Protein AF-0000000087724751 (afdb_homodimer)

Sequence (196 aa):
MGPVQHVVILAFKPEAGPDAAAAFFADAEVMASKIEGLTSFVHGPNISAEALSGGFTHAFIMTFVDAAALAAYLPHPLHEAFKAKHVPNAAKVLVVDIMGPVQHVVILAFKPEAGPDAAAAFFADAEVMASKIEGLTSFVHGPNISAEALSGGFTHAFIMTFVDAAALAAYLPHPLHEAFKAKHVPNAAKVLVVDI

Structure (mmCIF, N/CA/C/O backbone):
data_AF-0000000087724751-model_v1
#
loop_
_entity.id
_entity.type
_entity.pdbx_description
1 polymer 'Stress-response A/B barrel domain-containing protein'
#
loop_
_atom_site.group_PDB
_atom_site.id
_atom_site.type_symbol
_atom_site.label_atom_id
_atom_site.label_alt_id
_atom_site.label_comp_id
_atom_site.label_asym_id
_atom_site.label_entity_id
_atom_site.label_seq_id
_atom_site.pdbx_PDB_ins_code
_atom_site.Cartn_x
_atom_site.Cartn_y
_atom_site.Cartn_z
_atom_site.occupancy
_atom_site.B_iso_or_equiv
_atom_site.auth_seq_id
_atom_site.auth_comp_id
_atom_site.auth_asym_id
_atom_site.auth_atom_id
_atom_site.pdbx_PDB_model_num
ATOM 1 N N . MET A 1 1 ? -18.141 4.605 -10.305 1 68.75 1 MET A N 1
ATOM 2 C CA . MET A 1 1 ? -17.188 4.07 -9.352 1 68.75 1 MET A CA 1
ATOM 3 C C . MET A 1 1 ? -15.766 4.105 -9.922 1 68.75 1 MET A C 1
ATOM 5 O O . MET A 1 1 ? -15.57 3.869 -11.117 1 68.75 1 MET A O 1
ATOM 9 N N . GLY A 1 2 ? -14.805 4.766 -9.289 1 92.5 2 GLY A N 1
ATOM 10 C CA . GLY A 1 2 ? -13.5 5.035 -9.867 1 92.5 2 GLY A CA 1
ATOM 11 C C . GLY A 1 2 ? -12.5 3.926 -9.617 1 92.5 2 GLY A C 1
ATOM 12 O O . GLY A 1 2 ? -12.867 2.842 -9.156 1 92.5 2 GLY A O 1
ATOM 13 N N . PRO A 1 3 ? -11.375 4.012 -10.055 1 98.5 3 PRO A N 1
ATOM 14 C CA . PRO A 1 3 ? -10.344 2.984 -9.914 1 98.5 3 PRO A CA 1
ATOM 15 C C . PRO A 1 3 ? -10.125 2.557 -8.469 1 98.5 3 PRO A C 1
ATOM 17 O O . PRO A 1 3 ? -10.352 3.346 -7.543 1 98.5 3 PRO A O 1
ATOM 20 N N . VAL A 1 4 ? -9.766 1.326 -8.266 1 98.62 4 VAL A N 1
ATOM 21 C CA . VAL A 1 4 ? -9.469 0.763 -6.949 1 98.62 4 VAL A CA 1
ATOM 22 C C . VAL A 1 4 ? -8.016 0.284 -6.91 1 98.62 4 VAL A C 1
ATOM 24 O O . VAL A 1 4 ? -7.551 -0.375 -7.844 1 98.62 4 VAL A O 1
ATOM 27 N N . GLN A 1 5 ? -7.328 0.72 -5.922 1 98.81 5 GLN A N 1
ATOM 28 C CA . GLN A 1 5 ? -5.984 0.209 -5.66 1 98.81 5 GLN A CA 1
ATOM 29 C C . GLN A 1 5 ? -6.031 -1.008 -4.742 1 98.81 5 GLN A C 1
ATOM 31 O O . GLN A 1 5 ? -6.484 -0.913 -3.6 1 98.81 5 GLN A O 1
ATOM 36 N N . HIS A 1 6 ? -5.652 -2.105 -5.207 1 98.88 6 HIS A N 1
ATOM 37 C CA . HIS A 1 6 ? -5.438 -3.32 -4.43 1 98.88 6 HIS A CA 1
ATOM 38 C C . HIS A 1 6 ? -3.988 -3.428 -3.965 1 98.88 6 HIS A C 1
ATOM 40 O O . HIS A 1 6 ? -3.098 -3.742 -4.758 1 98.88 6 HIS A O 1
ATOM 46 N N . VAL A 1 7 ? -3.791 -3.139 -2.703 1 98.88 7 VAL A N 1
ATOM 47 C CA . VAL A 1 7 ? -2.453 -3.039 -2.129 1 98.88 7 VAL A CA 1
ATOM 48 C C . VAL A 1 7 ? -2.145 -4.293 -1.317 1 98.88 7 VAL A C 1
ATOM 50 O O . VAL A 1 7 ? -2.873 -4.629 -0.38 1 98.88 7 VAL A O 1
ATOM 53 N N . VAL A 1 8 ? -1.09 -4.98 -1.677 1 98.88 8 VAL A N 1
ATOM 54 C CA . VAL A 1 8 ? -0.617 -6.152 -0.948 1 98.88 8 VAL A CA 1
ATOM 55 C C . VAL A 1 8 ? 0.817 -5.922 -0.476 1 98.88 8 VAL A C 1
ATOM 57 O O . VAL A 1 8 ? 1.691 -5.57 -1.272 1 98.88 8 VAL A O 1
ATOM 60 N N . ILE A 1 9 ? 1.025 -6.004 0.78 1 98.75 9 ILE A N 1
ATOM 61 C CA . ILE A 1 9 ? 2.326 -5.953 1.438 1 98.75 9 ILE A CA 1
ATOM 62 C C . ILE A 1 9 ? 2.654 -7.316 2.041 1 98.75 9 ILE A C 1
ATOM 64 O O . ILE A 1 9 ? 1.797 -7.953 2.656 1 98.75 9 ILE A O 1
ATOM 68 N N . LEU A 1 10 ? 3.922 -7.77 1.77 1 98.69 10 LEU A N 1
ATOM 69 C CA . LEU A 1 10 ? 4.184 -9.148 2.17 1 98.69 10 LEU A CA 1
ATOM 70 C C . LEU A 1 10 ? 5.652 -9.336 2.541 1 98.69 10 LEU A C 1
ATOM 72 O O . LEU A 1 10 ? 6.488 -8.484 2.23 1 98.69 10 LEU A O 1
ATOM 76 N N . ALA A 1 11 ? 5.875 -10.32 3.266 1 98.31 11 ALA A N 1
ATOM 77 C CA . ALA A 1 11 ? 7.199 -10.875 3.531 1 98.31 11 ALA A CA 1
ATOM 78 C C . ALA A 1 11 ? 7.23 -12.375 3.25 1 98.31 11 ALA A C 1
ATOM 80 O O . ALA A 1 11 ? 6.207 -13.055 3.355 1 98.31 11 ALA A O 1
ATOM 81 N N . PHE A 1 12 ? 8.383 -12.883 2.869 1 98.38 12 PHE A N 1
ATOM 82 C CA . PHE A 1 12 ? 8.539 -14.297 2.57 1 98.38 12 PHE A CA 1
ATOM 83 C C . PHE A 1 12 ? 9.141 -15.039 3.758 1 98.38 12 PHE A C 1
ATOM 85 O O . PHE A 1 12 ? 9.914 -14.469 4.527 1 98.38 12 PHE A O 1
ATOM 92 N N . LYS A 1 13 ? 8.781 -16.266 3.812 1 97.94 13 LYS A N 1
ATOM 93 C CA . LYS A 1 13 ? 9.414 -17.125 4.809 1 97.94 13 LYS A CA 1
ATOM 94 C C . LYS A 1 13 ? 10.906 -17.281 4.531 1 97.94 13 LYS A C 1
ATOM 96 O O . LYS A 1 13 ? 11.32 -17.359 3.373 1 97.94 13 LYS A O 1
ATOM 101 N N . PRO A 1 14 ? 11.617 -17.312 5.645 1 95.25 14 PRO A N 1
ATOM 102 C CA . PRO A 1 14 ? 13.047 -17.562 5.434 1 9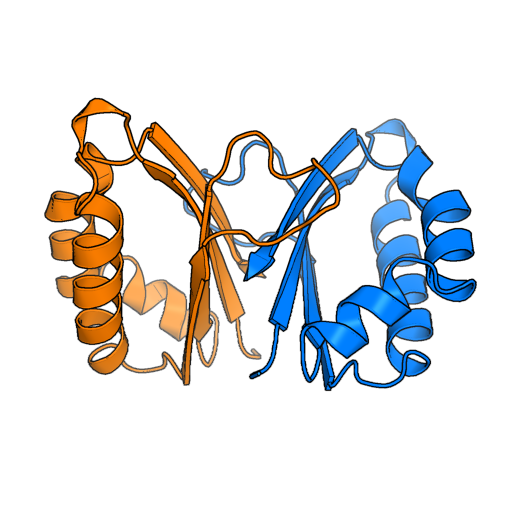5.25 14 PRO A CA 1
ATOM 103 C C . PRO A 1 14 ? 13.312 -18.828 4.629 1 95.25 14 PRO A C 1
ATOM 105 O O . PRO A 1 14 ? 14.234 -18.875 3.812 1 95.25 14 PRO A O 1
ATOM 108 N N . GLU A 1 15 ? 12.531 -19.844 4.707 1 96.75 15 GLU A N 1
ATOM 109 C CA . GLU A 1 15 ? 12.734 -21.156 4.098 1 96.75 15 GLU A CA 1
ATOM 110 C C . GLU A 1 15 ? 12.328 -21.156 2.625 1 96.75 15 GLU A C 1
ATOM 112 O O . GLU A 1 15 ? 12.633 -22.094 1.889 1 96.75 15 GLU A O 1
ATOM 117 N N . ALA A 1 16 ? 11.641 -20.125 2.199 1 95.81 16 ALA A N 1
ATOM 118 C CA . ALA A 1 16 ? 11.203 -20.047 0.809 1 95.81 16 ALA A CA 1
ATOM 119 C C . ALA A 1 16 ? 12.383 -19.891 -0.138 1 95.81 16 ALA A C 1
ATOM 121 O O . ALA A 1 16 ? 12.289 -20.219 -1.322 1 95.81 16 ALA A O 1
ATOM 122 N N . GLY A 1 17 ? 13.555 -19.328 0.389 1 92.06 17 GLY A N 1
ATOM 123 C CA . GLY A 1 17 ? 14.766 -19.203 -0.397 1 92.06 17 GLY A CA 1
ATOM 124 C C . GLY A 1 17 ? 14.859 -17.875 -1.142 1 92.06 17 GLY A C 1
ATOM 125 O O . GLY A 1 17 ? 13.883 -17.125 -1.188 1 92.06 17 GLY A O 1
ATOM 126 N N . PRO A 1 18 ? 15.992 -17.609 -1.739 1 88.12 18 PRO A N 1
ATOM 127 C CA . PRO A 1 18 ? 16.281 -16.297 -2.301 1 88.12 18 PRO A CA 1
ATOM 128 C C . PRO A 1 18 ? 15.539 -16.031 -3.609 1 88.12 18 PRO A C 1
ATOM 130 O O . PRO A 1 18 ? 15.422 -14.883 -4.039 1 88.12 18 PRO A O 1
ATOM 133 N N . ASP A 1 19 ? 14.969 -17.109 -4.164 1 95.38 19 ASP A N 1
ATOM 134 C CA . ASP A 1 19 ? 14.32 -16.953 -5.465 1 95.38 19 ASP A CA 1
ATOM 135 C C . ASP A 1 19 ? 12.812 -16.781 -5.312 1 95.38 19 ASP A C 1
ATOM 137 O O . ASP A 1 19 ? 12.109 -16.516 -6.293 1 95.38 19 ASP A O 1
ATOM 141 N N . ALA A 1 20 ? 12.328 -16.938 -4.164 1 97.19 20 ALA A N 1
ATOM 142 C CA . ALA A 1 20 ? 10.883 -16.938 -3.947 1 97.19 20 ALA A CA 1
ATOM 143 C C . ALA A 1 20 ? 10.25 -15.633 -4.406 1 97.19 20 ALA A C 1
ATOM 145 O O . ALA A 1 20 ? 9.227 -15.641 -5.098 1 97.19 20 ALA A O 1
ATOM 146 N N . ALA A 1 21 ? 10.859 -14.578 -4.062 1 97.62 21 ALA A N 1
ATOM 147 C CA . ALA A 1 21 ? 10.32 -13.273 -4.441 1 97.62 21 ALA A CA 1
ATOM 148 C C . ALA A 1 21 ? 10.336 -13.094 -5.957 1 97.62 21 ALA A C 1
ATOM 150 O O . ALA A 1 21 ? 9.359 -12.625 -6.543 1 97.62 21 ALA A O 1
ATOM 151 N N . ALA A 1 22 ? 11.438 -13.453 -6.535 1 97.69 22 ALA A N 1
ATOM 152 C CA . ALA A 1 22 ? 11.555 -13.32 -7.984 1 97.69 22 ALA A CA 1
ATOM 153 C C . ALA A 1 22 ? 10.5 -14.156 -8.703 1 97.69 22 ALA A C 1
ATOM 155 O O . ALA A 1 22 ? 9.852 -13.672 -9.633 1 97.69 22 ALA A O 1
ATOM 156 N N . ALA A 1 23 ? 10.328 -15.398 -8.273 1 98.25 23 ALA A N 1
ATOM 157 C CA . ALA A 1 23 ? 9.32 -16.266 -8.867 1 98.25 23 ALA A CA 1
ATOM 158 C C . ALA A 1 23 ? 7.914 -15.719 -8.648 1 98.25 23 ALA A C 1
ATOM 160 O O . ALA A 1 23 ? 7.078 -15.742 -9.555 1 98.25 23 ALA A O 1
ATOM 161 N N . PHE A 1 24 ? 7.668 -15.242 -7.492 1 98.69 24 PHE A N 1
ATOM 162 C CA . PHE A 1 24 ? 6.391 -14.641 -7.125 1 98.69 24 PHE A CA 1
ATOM 163 C C . PHE A 1 24 ? 6.031 -13.508 -8.078 1 98.69 24 PHE A C 1
ATOM 165 O O . PHE A 1 24 ? 4.965 -13.516 -8.688 1 98.69 24 PHE A O 1
ATOM 172 N N . PHE A 1 25 ? 6.926 -12.586 -8.273 1 98.5 25 PHE A N 1
ATOM 173 C CA . PHE A 1 25 ? 6.598 -11.375 -9.016 1 98.5 25 PHE A CA 1
ATOM 174 C C . PHE A 1 25 ? 6.602 -11.641 -10.516 1 98.5 25 PHE A C 1
ATOM 176 O O . PHE A 1 25 ? 5.824 -11.047 -11.266 1 98.5 25 PHE A O 1
ATOM 183 N N . ALA A 1 26 ? 7.469 -12.602 -10.977 1 98.5 26 ALA A N 1
ATOM 184 C CA . ALA A 1 26 ? 7.387 -13.016 -12.375 1 98.5 26 ALA A CA 1
ATOM 185 C C . ALA A 1 26 ? 6.012 -13.586 -12.695 1 98.5 26 ALA A C 1
ATOM 187 O O . ALA A 1 26 ? 5.395 -13.211 -13.695 1 98.5 26 ALA A O 1
ATOM 188 N N . ASP A 1 27 ? 5.52 -14.438 -11.82 1 98.75 27 ASP A N 1
ATOM 189 C CA . ASP A 1 27 ? 4.203 -15.039 -12.023 1 98.75 27 ASP A CA 1
ATOM 190 C C . ASP A 1 27 ? 3.096 -13.992 -11.875 1 98.75 27 ASP A C 1
ATOM 192 O O . ASP A 1 27 ? 2.094 -14.039 -12.594 1 98.75 27 ASP A O 1
ATOM 196 N N . ALA A 1 28 ? 3.275 -13.086 -10.938 1 98.81 28 ALA A N 1
ATOM 197 C CA . ALA A 1 28 ? 2.287 -12.023 -10.742 1 98.81 28 ALA A CA 1
ATOM 198 C C . ALA A 1 28 ? 2.172 -11.148 -11.992 1 98.81 28 ALA A C 1
ATOM 200 O O . ALA A 1 28 ? 1.072 -10.742 -12.367 1 98.81 28 ALA A O 1
ATOM 201 N N . GLU A 1 29 ? 3.326 -10.82 -12.594 1 98.62 29 GLU A N 1
ATOM 202 C CA . GLU A 1 29 ? 3.32 -10.023 -13.82 1 98.62 29 GLU A CA 1
ATOM 203 C C . GLU A 1 29 ? 2.562 -10.734 -14.938 1 98.62 29 GLU A C 1
ATOM 205 O O . GLU A 1 29 ? 1.767 -10.117 -15.641 1 98.62 29 GLU A O 1
ATOM 210 N N . VAL A 1 30 ? 2.809 -12.016 -15.055 1 98.69 30 VAL A N 1
ATOM 211 C CA . VAL A 1 30 ? 2.125 -12.812 -16.078 1 98.69 30 VAL A CA 1
ATOM 212 C C . VAL A 1 30 ? 0.625 -12.828 -15.797 1 98.69 30 VAL A C 1
ATOM 214 O O . VAL A 1 30 ? -0.182 -12.578 -16.688 1 98.69 30 VAL A O 1
ATOM 217 N N . MET A 1 31 ? 0.231 -13.062 -14.578 1 98.75 31 MET A N 1
ATOM 218 C CA . MET A 1 31 ? -1.179 -13.078 -14.195 1 98.75 31 MET A CA 1
ATOM 219 C C . MET A 1 31 ? -1.832 -11.727 -14.477 1 98.75 31 MET A C 1
ATOM 221 O O . MET A 1 31 ? -2.9 -11.664 -15.086 1 98.75 31 MET A O 1
ATOM 225 N N . ALA A 1 32 ? -1.149 -10.672 -13.992 1 98.69 32 ALA A N 1
ATOM 226 C CA . ALA A 1 32 ? -1.694 -9.32 -14.125 1 98.69 32 ALA A CA 1
ATOM 227 C C . ALA A 1 32 ? -1.987 -8.992 -15.586 1 98.69 32 ALA A C 1
ATOM 229 O O . ALA A 1 32 ? -2.963 -8.297 -15.891 1 98.69 32 ALA A O 1
ATOM 230 N N . SER A 1 33 ? -1.169 -9.492 -16.516 1 98.5 33 SER A N 1
ATOM 231 C CA . SER A 1 33 ? -1.31 -9.188 -17.938 1 98.5 33 SER A CA 1
ATOM 232 C C . SER A 1 33 ? -2.541 -9.867 -18.516 1 98.5 33 SER A C 1
ATOM 234 O O . SER A 1 33 ? -2.969 -9.539 -19.625 1 98.5 33 SER A O 1
ATOM 236 N N . LYS A 1 34 ? -3.201 -10.75 -17.75 1 98.69 34 LYS A N 1
ATOM 237 C CA . LYS A 1 34 ? -4.297 -11.555 -18.281 1 98.69 34 LYS A CA 1
ATOM 238 C C . LYS A 1 34 ? -5.617 -11.203 -17.594 1 98.69 34 LYS A C 1
ATOM 240 O O . LYS A 1 34 ? -6.652 -11.797 -17.891 1 98.69 34 LYS A O 1
ATOM 245 N N . ILE A 1 35 ? -5.617 -10.297 -16.656 1 98.75 35 ILE A N 1
ATOM 246 C CA . ILE A 1 35 ? -6.797 -9.961 -15.875 1 98.75 35 ILE A CA 1
ATOM 247 C C . ILE A 1 35 ? -7.512 -8.766 -16.5 1 98.75 35 ILE A C 1
ATOM 249 O O . ILE A 1 35 ? -6.938 -7.676 -16.609 1 98.75 35 ILE A O 1
ATOM 253 N N . GLU A 1 36 ? -8.68 -8.938 -16.938 1 98.25 36 GLU A N 1
ATOM 254 C CA . GLU A 1 36 ? -9.492 -7.844 -17.484 1 98.25 36 GLU A CA 1
ATOM 255 C C . GLU A 1 36 ? -9.773 -6.793 -16.406 1 98.25 36 GLU A C 1
ATOM 257 O O . GLU A 1 36 ? -10.094 -7.133 -15.273 1 98.25 36 GLU A O 1
ATOM 262 N N . GLY A 1 37 ? -9.633 -5.516 -16.797 1 98.44 37 GLY A N 1
ATOM 263 C CA . GLY A 1 37 ? -9.961 -4.43 -15.891 1 98.44 37 GLY A CA 1
ATOM 264 C C . GLY A 1 37 ? -8.805 -4.039 -14.992 1 98.44 37 GLY A C 1
ATOM 265 O O . GLY A 1 37 ? -8.906 -3.074 -14.234 1 98.44 37 GLY A O 1
ATOM 266 N N . LEU A 1 38 ? -7.734 -4.82 -14.953 1 98.75 38 LEU A N 1
ATOM 267 C CA . LEU A 1 38 ? -6.5 -4.43 -14.281 1 98.75 38 LEU A CA 1
ATOM 268 C C . LEU A 1 38 ? -5.68 -3.488 -15.156 1 98.75 38 LEU A C 1
ATOM 270 O O . LEU A 1 38 ? -5.27 -3.859 -16.25 1 98.75 38 LEU A O 1
ATOM 274 N N . THR A 1 39 ? -5.469 -2.279 -14.703 1 98.5 39 THR A N 1
ATOM 275 C CA . THR A 1 39 ? -4.926 -1.255 -15.586 1 98.5 39 THR A CA 1
ATOM 276 C C . THR A 1 39 ? -3.463 -0.971 -15.25 1 98.5 39 THR A C 1
ATOM 278 O O . THR A 1 39 ? -2.744 -0.362 -16.047 1 98.5 39 THR A O 1
ATOM 281 N N . SER A 1 40 ? -3.084 -1.381 -14.117 1 98.56 40 SER A N 1
ATOM 282 C CA . SER A 1 40 ? -1.702 -1.146 -13.711 1 98.56 40 SER A CA 1
ATOM 283 C C . SER A 1 40 ? -1.248 -2.166 -12.672 1 98.56 40 SER A C 1
ATOM 285 O O . SER A 1 40 ? -2.047 -2.615 -11.852 1 98.56 40 SER A O 1
ATOM 287 N N . PHE A 1 41 ? -0.02 -2.553 -12.758 1 98.75 41 PHE A N 1
ATOM 288 C CA . PHE A 1 41 ? 0.657 -3.414 -11.797 1 98.75 41 PHE A CA 1
ATOM 289 C C . PHE A 1 41 ? 2.053 -2.889 -11.492 1 98.75 41 PHE A C 1
ATOM 291 O O . PHE A 1 41 ? 2.91 -2.83 -12.375 1 98.75 41 PHE A O 1
ATOM 298 N N . VAL A 1 42 ? 2.268 -2.445 -10.25 1 98.56 42 VAL A N 1
ATOM 299 C CA . VAL A 1 42 ? 3.572 -1.975 -9.789 1 98.56 42 VAL A CA 1
ATOM 300 C C . VAL A 1 42 ? 4.008 -2.77 -8.562 1 98.56 42 VAL A C 1
ATOM 302 O O . VAL A 1 42 ? 3.184 -3.105 -7.707 1 98.56 42 VAL A O 1
ATOM 305 N N . HIS A 1 43 ? 5.277 -3.094 -8.508 1 98.62 43 HIS A N 1
ATOM 306 C CA . HIS A 1 43 ? 5.762 -3.922 -7.406 1 98.62 43 HIS A CA 1
ATOM 307 C C . HIS A 1 43 ? 7.25 -3.688 -7.156 1 98.62 43 HIS A C 1
ATOM 309 O O . HIS A 1 43 ? 7.926 -3.051 -7.969 1 98.62 43 HIS A O 1
ATOM 315 N N . GLY A 1 44 ? 7.742 -4.152 -6.031 1 97.75 44 GLY A N 1
ATOM 316 C CA . GLY A 1 44 ? 9.172 -4.176 -5.766 1 97.75 44 GLY A CA 1
ATOM 317 C C . GLY A 1 44 ? 9.5 -4.418 -4.305 1 97.75 44 GLY A C 1
ATOM 318 O O . GLY A 1 44 ? 8.602 -4.512 -3.467 1 97.75 44 GLY A O 1
ATOM 319 N N . PRO A 1 45 ? 10.797 -4.641 -4.062 1 97.75 45 PRO A N 1
ATOM 320 C CA . PRO A 1 45 ? 11.234 -4.633 -2.668 1 97.75 45 PRO A CA 1
ATOM 321 C C . PRO A 1 45 ? 11.031 -3.277 -1.991 1 97.75 45 PRO A C 1
ATOM 323 O O . PRO A 1 45 ? 11.055 -2.24 -2.658 1 97.75 45 PRO A O 1
ATOM 326 N N . ASN A 1 46 ? 10.711 -3.352 -0.682 1 98 46 ASN A N 1
ATOM 327 C CA . ASN A 1 46 ? 10.617 -2.121 0.099 1 98 46 ASN A CA 1
ATOM 328 C C . ASN A 1 46 ? 11.953 -1.381 0.136 1 98 46 ASN A C 1
ATOM 330 O O . ASN A 1 46 ? 12.969 -1.948 0.532 1 98 46 ASN A O 1
ATOM 334 N N . ILE A 1 47 ? 11.922 -0.081 -0.205 1 96.69 47 ILE A N 1
ATOM 335 C CA . ILE A 1 47 ? 13.148 0.717 -0.197 1 96.69 47 ILE A CA 1
ATOM 336 C C . ILE A 1 47 ? 13.023 1.839 0.832 1 96.69 47 ILE A C 1
ATOM 338 O O . ILE A 1 47 ? 13.844 2.76 0.855 1 96.69 47 ILE A O 1
ATOM 342 N N . SER A 1 48 ? 11.961 1.788 1.598 1 95.38 48 SER A N 1
ATOM 343 C CA . SER A 1 48 ? 11.711 2.867 2.547 1 95.38 48 SER A CA 1
ATOM 344 C C . SER A 1 48 ? 12.836 2.979 3.568 1 95.38 48 SER A C 1
ATOM 346 O O . SER A 1 48 ? 13.289 1.969 4.113 1 95.38 48 SER A O 1
ATOM 348 N N . ALA A 1 49 ? 13.211 4.215 3.902 1 87.88 49 ALA A N 1
ATOM 349 C CA . ALA A 1 49 ? 14.234 4.496 4.91 1 87.88 49 ALA A CA 1
ATOM 350 C C . ALA A 1 49 ? 13.602 4.75 6.273 1 87.88 49 ALA A C 1
ATOM 352 O O . ALA A 1 49 ? 14.305 4.941 7.266 1 87.88 49 ALA A O 1
ATOM 353 N N . GLU A 1 50 ? 12.273 4.738 6.492 1 87.62 50 GLU A N 1
ATOM 354 C CA . GLU A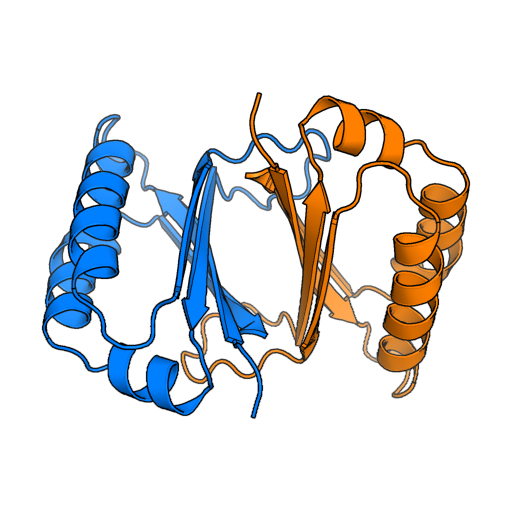 1 50 ? 11.555 5.223 7.672 1 87.62 50 GLU A CA 1
ATOM 355 C C . GLU A 1 50 ? 11.461 4.137 8.742 1 87.62 50 GLU A C 1
ATOM 357 O O . GLU A 1 50 ? 10.969 4.387 9.844 1 87.62 50 GLU A O 1
ATOM 362 N N . ALA A 1 51 ? 11.883 2.969 8.562 1 90.38 51 ALA A N 1
ATOM 363 C CA . ALA A 1 51 ? 11.852 1.863 9.516 1 90.38 51 ALA A CA 1
ATOM 364 C C . ALA A 1 51 ? 10.438 1.607 10.008 1 90.38 51 ALA A C 1
ATOM 366 O O . ALA A 1 51 ? 10.227 1.321 11.195 1 90.38 51 ALA A O 1
ATOM 367 N N . LEU A 1 52 ? 9.414 1.786 9.234 1 96.19 52 LEU A N 1
ATOM 368 C CA . LEU A 1 52 ? 8.016 1.602 9.602 1 96.19 52 LEU A CA 1
ATOM 369 C C . LEU A 1 52 ? 7.375 0.491 8.773 1 96.19 52 LEU A C 1
ATOM 371 O O . LEU A 1 52 ? 6.172 0.519 8.516 1 96.19 52 LEU A O 1
ATOM 375 N N . SER A 1 53 ? 8.125 -0.449 8.297 1 96.94 53 SER A N 1
ATOM 376 C CA . SER A 1 53 ? 7.605 -1.472 7.391 1 96.94 53 SER A CA 1
ATOM 377 C C . SER A 1 53 ? 6.969 -2.621 8.164 1 96.94 53 SER A C 1
ATOM 379 O O . SER A 1 53 ? 6.246 -3.438 7.59 1 96.94 53 SER A O 1
ATOM 381 N N . GLY A 1 54 ? 7.258 -2.797 9.453 1 96 54 GLY A N 1
ATOM 382 C CA . GLY A 1 54 ? 6.715 -3.877 10.258 1 96 54 GLY A CA 1
ATOM 383 C C . GLY A 1 54 ? 7.23 -5.242 9.859 1 96 54 GLY A C 1
ATOM 384 O O . GLY A 1 54 ? 6.523 -6.246 9.992 1 96 54 GLY A O 1
ATOM 385 N N . GLY A 1 55 ? 8.383 -5.273 9.297 1 96.25 55 GLY A N 1
ATOM 386 C CA . GLY A 1 55 ? 8.969 -6.543 8.906 1 96.25 55 GLY A CA 1
ATOM 387 C C . GLY A 1 55 ? 8.555 -6.988 7.512 1 96.25 5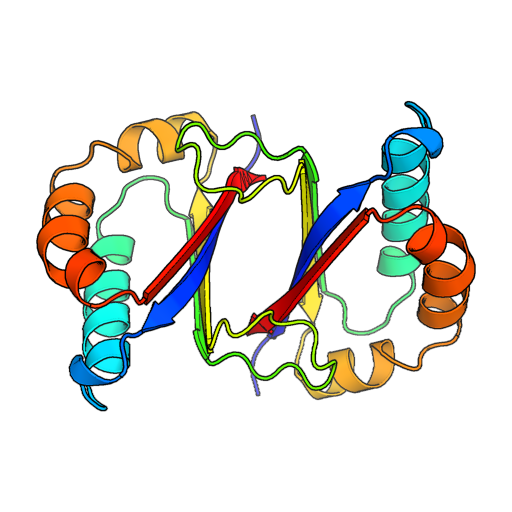5 GLY A C 1
ATOM 388 O O . GLY A 1 55 ? 9.023 -8.016 7.02 1 96.25 55 GLY A O 1
ATOM 389 N N . PHE A 1 56 ? 7.707 -6.23 6.883 1 98.19 56 PHE A N 1
ATOM 390 C CA . PHE A 1 56 ? 7.367 -6.527 5.496 1 98.19 56 PHE A CA 1
ATOM 391 C C . PHE A 1 56 ? 8.5 -6.137 4.562 1 98.19 56 PHE A C 1
ATOM 393 O O . PHE A 1 56 ? 9.195 -5.141 4.797 1 98.19 56 PHE A O 1
ATOM 400 N N . THR A 1 57 ? 8.641 -6.887 3.465 1 97.69 57 THR A N 1
ATOM 401 C CA . THR A 1 57 ? 9.844 -6.727 2.656 1 97.69 57 THR A CA 1
ATOM 402 C C . THR A 1 57 ? 9.484 -6.328 1.227 1 97.69 57 THR A C 1
ATOM 404 O O . THR A 1 57 ? 10.336 -5.848 0.48 1 97.69 57 THR A O 1
ATOM 407 N N . HIS A 1 58 ? 8.289 -6.648 0.793 1 98.56 58 HIS A N 1
ATOM 408 C CA . HIS A 1 58 ? 7.84 -6.391 -0.571 1 98.56 58 HIS A CA 1
ATOM 409 C C . HIS A 1 58 ? 6.402 -5.887 -0.594 1 98.56 58 HIS A C 1
ATOM 411 O O . HIS A 1 58 ? 5.668 -6.047 0.383 1 98.56 58 HIS A O 1
ATOM 417 N N . ALA A 1 59 ? 6.074 -5.332 -1.662 1 98.81 59 ALA A N 1
ATOM 418 C CA . ALA A 1 59 ? 4.68 -4.965 -1.896 1 98.81 59 ALA A CA 1
ATOM 419 C C . ALA A 1 59 ? 4.355 -4.965 -3.387 1 98.81 59 ALA A C 1
ATOM 421 O O . ALA A 1 59 ? 5.258 -4.996 -4.227 1 98.81 59 ALA A O 1
ATOM 422 N N . PHE A 1 60 ? 3.115 -4.953 -3.691 1 98.88 60 PHE A N 1
ATOM 423 C CA . PHE A 1 60 ? 2.637 -4.637 -5.031 1 98.88 60 PHE A CA 1
ATOM 424 C C . PHE A 1 60 ? 1.272 -3.961 -4.973 1 98.88 60 PHE A C 1
ATOM 426 O O . PHE A 1 60 ? 0.572 -4.051 -3.963 1 98.88 60 PHE A O 1
ATOM 433 N N . ILE A 1 61 ? 0.998 -3.252 -6.004 1 98.94 61 ILE A N 1
ATOM 434 C CA . ILE A 1 61 ? -0.27 -2.557 -6.195 1 98.94 61 ILE A CA 1
ATOM 435 C C . ILE A 1 61 ? -0.871 -2.945 -7.547 1 98.94 61 ILE A C 1
ATOM 437 O O . ILE A 1 61 ? -0.218 -2.814 -8.586 1 98.94 61 ILE A O 1
ATOM 441 N N . MET A 1 62 ? -2.078 -3.459 -7.508 1 98.88 62 MET A N 1
ATOM 442 C CA . MET A 1 62 ? -2.902 -3.623 -8.703 1 98.88 62 MET A CA 1
ATOM 443 C C . MET A 1 62 ? -3.988 -2.555 -8.766 1 98.88 62 MET A C 1
ATOM 445 O O . MET A 1 62 ? -4.723 -2.352 -7.801 1 98.88 62 MET A O 1
ATOM 449 N N . THR A 1 63 ? -4.027 -1.838 -9.844 1 98.81 63 THR A N 1
ATOM 450 C CA . THR A 1 63 ? -5.098 -0.87 -10.062 1 98.81 63 THR A CA 1
ATOM 451 C C . THR A 1 63 ? -6.18 -1.453 -10.961 1 98.81 63 THR A C 1
ATOM 453 O O . THR A 1 63 ? -5.898 -1.887 -12.078 1 98.81 63 THR A O 1
ATOM 456 N N . PHE A 1 64 ? -7.371 -1.48 -10.453 1 98.81 64 PHE A N 1
ATOM 457 C CA . PHE A 1 64 ? -8.531 -1.927 -11.211 1 98.81 64 PHE A CA 1
ATOM 458 C C . PHE A 1 64 ? -9.383 -0.739 -11.648 1 98.81 64 PHE A C 1
ATOM 460 O O . PHE A 1 64 ? -9.469 0.263 -10.938 1 98.81 64 PHE A O 1
ATOM 467 N N . VAL A 1 65 ? -10.039 -0.86 -12.727 1 98.69 65 VAL A N 1
ATOM 468 C CA . VAL A 1 65 ? -10.836 0.23 -13.281 1 98.69 65 VAL A CA 1
ATOM 469 C C . VAL A 1 65 ? -11.977 0.577 -12.328 1 98.69 65 VAL A C 1
ATOM 471 O O . VAL A 1 65 ? -12.461 1.709 -12.32 1 98.69 65 VAL A O 1
ATOM 474 N N . ASP A 1 66 ? -12.414 -0.409 -11.594 1 98.06 66 ASP A N 1
ATOM 475 C CA . ASP A 1 66 ? -13.461 -0.191 -10.609 1 98.06 66 ASP A CA 1
ATOM 476 C C . ASP A 1 66 ? -13.57 -1.375 -9.648 1 98.06 66 ASP A C 1
ATOM 478 O O . ASP A 1 66 ? -12.82 -2.346 -9.766 1 98.06 66 ASP A O 1
ATOM 482 N N . ALA A 1 67 ? -14.453 -1.244 -8.688 1 97.31 67 ALA A N 1
ATOM 483 C CA . ALA A 1 67 ? -14.625 -2.264 -7.656 1 97.31 67 ALA A CA 1
ATOM 484 C C . ALA A 1 67 ? -15.125 -3.574 -8.258 1 97.31 67 ALA A C 1
ATOM 486 O O . ALA A 1 67 ? -14.812 -4.656 -7.754 1 97.31 67 ALA A O 1
ATOM 487 N N . ALA A 1 68 ? -15.938 -3.496 -9.328 1 97.81 68 ALA A N 1
ATOM 488 C CA . ALA A 1 68 ? -16.469 -4.699 -9.977 1 97.81 68 ALA A CA 1
ATOM 489 C C . ALA A 1 68 ? -15.336 -5.535 -10.578 1 97.81 68 ALA A C 1
ATOM 491 O O . ALA A 1 68 ? -15.367 -6.766 -10.508 1 97.81 68 ALA A O 1
ATOM 492 N N . ALA A 1 69 ? -14.398 -4.855 -11.18 1 98.38 69 ALA A N 1
ATOM 493 C CA . ALA A 1 69 ? -13.25 -5.559 -11.758 1 98.38 69 ALA A CA 1
ATOM 494 C C . ALA A 1 69 ? -12.461 -6.285 -10.68 1 98.38 69 ALA A C 1
ATOM 496 O O . ALA A 1 69 ? -12.031 -7.426 -10.875 1 98.38 69 ALA A O 1
ATOM 497 N N . LEU A 1 70 ? -12.219 -5.672 -9.5 1 98.38 70 LEU A N 1
ATOM 498 C CA . LEU A 1 70 ? -11.547 -6.324 -8.383 1 98.38 70 LEU A CA 1
ATOM 499 C C . LEU A 1 70 ? -12.344 -7.523 -7.887 1 98.38 70 LEU A C 1
ATOM 501 O O . LEU A 1 70 ? -11.781 -8.594 -7.645 1 98.38 70 LEU A O 1
ATOM 505 N N . ALA A 1 71 ? -13.609 -7.309 -7.797 1 97.62 71 ALA A N 1
ATOM 506 C CA . ALA A 1 71 ? -14.477 -8.383 -7.316 1 97.62 71 ALA A CA 1
ATOM 507 C C . ALA A 1 71 ? -14.414 -9.594 -8.242 1 97.62 71 ALA A C 1
ATOM 509 O O . ALA A 1 71 ? -14.508 -10.734 -7.793 1 97.62 71 ALA A O 1
ATOM 510 N N . ALA A 1 72 ? -14.281 -9.359 -9.539 1 98.19 72 ALA A N 1
ATOM 511 C CA . ALA A 1 72 ? -14.156 -10.438 -10.523 1 98.19 72 ALA A CA 1
ATOM 512 C C . ALA A 1 72 ? -12.797 -11.109 -10.43 1 98.19 72 ALA A C 1
ATOM 514 O O . ALA A 1 72 ? -12.672 -12.312 -10.68 1 98.19 72 ALA A O 1
ATOM 515 N N . TYR A 1 73 ? -11.812 -10.352 -10.109 1 98.56 73 TYR A N 1
ATOM 516 C CA . TYR A 1 73 ? -10.438 -10.828 -10.031 1 98.56 73 TYR A CA 1
ATOM 517 C C . TYR A 1 73 ? -10.266 -11.789 -8.852 1 98.56 73 TYR A C 1
ATOM 519 O O . TYR A 1 73 ? -9.57 -12.805 -8.969 1 98.56 73 TYR A O 1
ATOM 527 N N . LEU A 1 74 ? -10.883 -11.523 -7.738 1 97.88 74 LEU A N 1
ATOM 528 C CA . LEU A 1 74 ? -10.617 -12.234 -6.488 1 97.88 74 LEU A CA 1
ATOM 529 C C . LEU A 1 74 ? -10.914 -13.719 -6.633 1 97.88 74 LEU A C 1
ATOM 531 O O . LEU A 1 74 ? -10.102 -14.562 -6.234 1 97.88 74 LEU A O 1
ATOM 535 N N . PRO A 1 75 ? -12.016 -14.094 -7.27 1 98 75 PRO A N 1
ATOM 536 C CA . PRO A 1 75 ? -12.273 -15.523 -7.449 1 98 75 PRO A CA 1
ATOM 537 C C . PRO A 1 75 ? -11.773 -16.047 -8.789 1 98 75 PRO A C 1
ATOM 539 O O . PRO A 1 75 ? -12.078 -17.188 -9.164 1 98 75 PRO A O 1
ATOM 542 N N . HIS A 1 76 ? -11.109 -15.25 -9.562 1 98.44 76 HIS A N 1
ATOM 543 C CA . HIS A 1 76 ? -10.633 -15.641 -10.883 1 98.44 76 HIS A CA 1
ATOM 544 C C . HIS A 1 76 ? -9.719 -16.859 -10.797 1 98.44 76 HIS A C 1
ATOM 546 O O . HIS A 1 76 ? -8.875 -16.953 -9.898 1 98.44 76 HIS A O 1
ATOM 552 N N . PRO A 1 77 ? -9.766 -17.812 -11.695 1 98.56 77 PRO A N 1
ATOM 553 C CA . PRO A 1 77 ? -8.961 -19.031 -11.641 1 98.56 77 PRO A CA 1
ATOM 554 C C . PRO A 1 77 ? -7.461 -18.75 -11.633 1 98.56 77 PRO A C 1
ATOM 556 O O . PRO A 1 77 ? -6.699 -19.438 -10.938 1 98.56 77 PRO A O 1
ATOM 559 N N . LEU A 1 78 ? -7.039 -17.781 -12.367 1 98.69 78 LEU A N 1
ATOM 560 C CA . LEU A 1 78 ? -5.625 -17.422 -12.398 1 98.69 78 LEU A CA 1
ATOM 561 C C . LEU A 1 78 ? -5.152 -16.953 -11.031 1 98.69 78 LEU A C 1
ATOM 563 O O . LEU A 1 78 ? -4.031 -17.25 -10.617 1 98.69 78 LEU A O 1
ATOM 567 N N . HIS A 1 79 ? -5.953 -16.125 -10.367 1 98.62 79 HIS A N 1
ATOM 568 C CA . HIS A 1 79 ? -5.609 -15.672 -9.023 1 98.62 79 HIS A CA 1
ATOM 569 C C . HIS A 1 79 ? -5.578 -16.828 -8.039 1 98.62 79 HIS A C 1
ATOM 571 O O . HIS A 1 79 ? -4.66 -16.938 -7.223 1 98.62 79 HIS A O 1
ATOM 577 N N . GLU A 1 80 ? -6.574 -17.719 -8.148 1 98.38 80 GLU A N 1
ATOM 578 C CA . GLU A 1 80 ? -6.613 -18.891 -7.27 1 98.38 80 GLU A CA 1
ATOM 579 C C . GLU A 1 80 ? -5.371 -19.766 -7.457 1 98.38 80 GLU A C 1
ATOM 581 O O . GLU A 1 80 ? -4.797 -20.25 -6.48 1 98.38 80 GLU A O 1
ATOM 586 N N . ALA A 1 81 ? -5.012 -20.016 -8.688 1 98.69 81 ALA A N 1
ATOM 587 C CA . ALA A 1 81 ? -3.805 -20.797 -8.969 1 98.69 81 ALA A CA 1
ATOM 588 C C . ALA A 1 81 ? -2.564 -20.094 -8.414 1 98.69 81 ALA A C 1
ATOM 590 O O . ALA A 1 81 ? -1.667 -20.75 -7.879 1 98.69 81 ALA A O 1
ATOM 591 N N . PHE A 1 82 ? -2.506 -18.812 -8.594 1 98.75 82 PHE A N 1
ATOM 592 C CA . PHE A 1 82 ? -1.399 -18.016 -8.07 1 98.75 82 PHE A CA 1
ATOM 593 C C . PHE A 1 82 ? -1.285 -18.172 -6.562 1 98.75 82 PHE A C 1
ATOM 595 O O . PHE A 1 82 ? -0.197 -18.422 -6.035 1 98.75 82 PHE A O 1
ATOM 602 N N . LYS A 1 83 ? -2.416 -17.969 -5.875 1 98.12 83 LYS A N 1
ATOM 603 C CA . LYS A 1 83 ? -2.43 -18.109 -4.422 1 98.12 83 LYS A CA 1
ATOM 604 C C . LYS A 1 83 ? -1.946 -19.5 -3.994 1 98.12 83 LYS A C 1
ATOM 606 O O . LYS A 1 83 ? -1.121 -19.609 -3.086 1 98.12 83 LYS A O 1
ATOM 611 N N . ALA A 1 84 ? -2.436 -20.5 -4.621 1 98.38 84 ALA A N 1
ATOM 612 C CA . ALA A 1 84 ? -2.074 -21.875 -4.285 1 98.38 84 ALA A CA 1
ATOM 613 C C . ALA A 1 84 ? -0.566 -22.078 -4.395 1 98.38 84 ALA A C 1
ATOM 615 O O . ALA A 1 84 ? 0.029 -22.781 -3.572 1 98.38 84 ALA A O 1
ATOM 616 N N . LYS A 1 85 ? -0.016 -21.453 -5.328 1 98.25 85 LYS A N 1
ATOM 617 C CA . LYS A 1 85 ? 1.409 -21.641 -5.59 1 98.25 85 LYS A CA 1
ATOM 618 C C . LYS A 1 85 ? 2.254 -20.812 -4.625 1 98.25 85 LYS A C 1
ATOM 620 O O . LYS A 1 85 ? 3.303 -21.266 -4.164 1 98.25 85 LYS A O 1
ATOM 625 N N . HIS A 1 86 ? 1.839 -19.594 -4.289 1 98.19 86 HIS A N 1
ATOM 626 C CA . HIS A 1 86 ? 2.791 -18.656 -3.713 1 98.19 86 HIS A CA 1
ATOM 627 C C . HIS A 1 86 ? 2.467 -18.375 -2.252 1 98.19 86 HIS A C 1
ATOM 629 O O . HIS A 1 86 ? 3.352 -18.016 -1.473 1 98.19 86 HIS A O 1
ATOM 635 N N . VAL A 1 87 ? 1.22 -18.453 -1.784 1 97.12 87 VAL A N 1
ATOM 636 C CA . VAL A 1 87 ? 0.811 -18.094 -0.431 1 97.12 87 VAL A CA 1
ATOM 637 C C . VAL A 1 87 ? 1.563 -18.953 0.583 1 97.12 87 VAL A C 1
ATOM 639 O O . VAL A 1 87 ? 1.96 -18.453 1.645 1 97.12 87 VAL A O 1
ATOM 642 N N . PRO A 1 88 ? 1.865 -20.234 0.264 1 97.62 88 PRO A N 1
ATOM 643 C CA . PRO A 1 88 ? 2.613 -21.062 1.215 1 97.62 88 PRO A CA 1
ATOM 644 C C . PRO A 1 88 ? 4.004 -20.516 1.512 1 97.62 88 PRO A C 1
ATOM 646 O O . PRO A 1 88 ? 4.613 -20.875 2.523 1 97.62 88 PRO A O 1
ATOM 649 N N . ASN A 1 89 ? 4.543 -19.703 0.67 1 98.06 89 ASN A N 1
ATOM 650 C CA . ASN A 1 89 ? 5.883 -19.141 0.839 1 98.06 89 ASN A CA 1
ATOM 651 C C . ASN A 1 89 ? 5.848 -17.844 1.631 1 98.06 89 ASN A C 1
ATOM 653 O O . ASN A 1 89 ? 6.895 -17.312 2.008 1 98.06 89 ASN A O 1
ATOM 657 N N . ALA A 1 90 ? 4.668 -17.297 1.883 1 97.81 90 ALA A N 1
ATOM 658 C CA . ALA A 1 90 ? 4.539 -16 2.555 1 97.81 90 ALA A CA 1
ATOM 659 C C . ALA A 1 90 ? 4.551 -16.172 4.07 1 97.81 90 ALA A C 1
ATOM 661 O O . ALA A 1 90 ? 3.889 -17.062 4.609 1 97.81 90 ALA A O 1
ATOM 662 N N . ALA A 1 91 ? 5.332 -15.398 4.75 1 98 91 ALA A N 1
ATOM 663 C CA . ALA A 1 91 ? 5.344 -15.336 6.207 1 98 91 ALA A CA 1
ATOM 664 C C . ALA A 1 91 ? 4.207 -14.461 6.73 1 98 91 ALA A C 1
ATOM 666 O O . ALA A 1 91 ? 3.586 -14.781 7.746 1 98 91 ALA A O 1
ATOM 667 N N . LYS A 1 92 ? 3.945 -13.383 6.094 1 97.19 92 LYS A N 1
ATOM 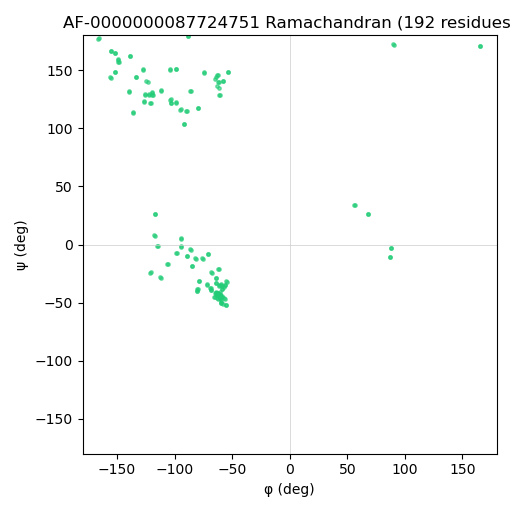668 C CA . LYS A 1 92 ? 2.859 -12.469 6.434 1 97.19 92 LYS A CA 1
ATOM 669 C C . LYS A 1 92 ? 2.361 -11.727 5.195 1 97.19 92 LYS A C 1
ATOM 671 O O . LYS A 1 92 ? 3.135 -11.445 4.277 1 97.19 92 LYS A O 1
ATOM 676 N N . VAL A 1 93 ? 1.172 -11.43 5.18 1 98.25 93 VAL A N 1
ATOM 677 C CA . VAL A 1 93 ? 0.49 -10.703 4.113 1 98.25 93 VAL A CA 1
ATOM 678 C C . VAL A 1 93 ? -0.502 -9.711 4.719 1 98.25 93 VAL A C 1
ATOM 680 O O . VAL A 1 93 ? -1.213 -10.039 5.672 1 98.25 93 VAL A O 1
ATOM 683 N N . LEU A 1 94 ? -0.448 -8.555 4.266 1 98.56 94 LEU A N 1
ATOM 684 C CA . LEU A 1 94 ? -1.399 -7.5 4.586 1 98.56 94 LEU A CA 1
ATOM 685 C C . LEU A 1 94 ? -2.059 -6.957 3.322 1 98.56 94 LEU A C 1
ATOM 687 O O . LEU A 1 94 ? -1.378 -6.691 2.328 1 98.56 94 LEU A O 1
ATOM 691 N N . VAL A 1 95 ? -3.406 -6.887 3.305 1 98.75 95 VAL A N 1
ATOM 692 C CA . VAL A 1 95 ? -4.145 -6.434 2.131 1 98.75 95 VAL A CA 1
ATOM 693 C C . VAL A 1 95 ? -5.07 -5.281 2.514 1 98.75 95 VAL A C 1
ATOM 695 O O . VAL A 1 95 ? -5.812 -5.375 3.492 1 98.75 95 VAL A O 1
ATOM 698 N N . VAL A 1 96 ? -4.984 -4.254 1.794 1 98.62 96 VAL A N 1
ATOM 699 C CA . VAL A 1 96 ? -5.949 -3.16 1.861 1 98.62 96 VAL A CA 1
ATOM 700 C C . VAL A 1 96 ? -6.367 -2.752 0.45 1 98.62 96 VAL A C 1
ATOM 702 O O . VAL A 1 96 ? -5.555 -2.783 -0.478 1 98.62 96 VAL A O 1
ATOM 705 N N . ASP A 1 97 ? -7.629 -2.395 0.316 1 98.69 97 ASP A N 1
ATOM 706 C CA . ASP A 1 97 ? -8.164 -1.854 -0.931 1 98.69 97 ASP A CA 1
ATOM 707 C C . ASP A 1 97 ? -8.711 -0.443 -0.729 1 98.69 97 ASP A C 1
ATOM 709 O O . ASP A 1 97 ? -9.484 -0.2 0.195 1 98.69 97 ASP A O 1
ATOM 713 N N . ILE A 1 98 ? -8.273 0.428 -1.622 1 98.31 98 ILE A N 1
ATOM 714 C CA . ILE A 1 98 ? -8.75 1.802 -1.503 1 98.31 98 ILE A CA 1
ATOM 715 C C . ILE A 1 98 ? -9.156 2.328 -2.877 1 98.31 98 ILE A C 1
ATOM 717 O O . ILE A 1 98 ? -8.695 1.824 -3.904 1 98.31 98 ILE A O 1
ATOM 721 N N . MET B 1 1 ? 15.773 6.516 -13.008 1 69.5 1 MET B N 1
ATOM 722 C CA . MET B 1 1 ? 15.039 6.008 -11.852 1 69.5 1 MET B CA 1
ATOM 723 C C . MET B 1 1 ? 13.547 6.301 -11.977 1 69.5 1 MET B C 1
ATOM 725 O O . MET B 1 1 ? 13.164 7.367 -12.461 1 69.5 1 MET B O 1
ATOM 729 N N . GLY B 1 2 ? 12.68 5.305 -11.945 1 92.75 2 GLY B N 1
ATOM 730 C CA . GLY B 1 2 ? 11.273 5.465 -12.289 1 92.75 2 GLY B CA 1
ATOM 731 C C . GLY B 1 2 ? 10.414 5.871 -11.102 1 92.75 2 GLY B C 1
ATOM 732 O O . GLY B 1 2 ? 10.938 6.227 -10.039 1 92.75 2 GLY B O 1
ATOM 733 N N . PRO B 1 3 ? 9.219 6.055 -11.242 1 98.5 3 PRO B N 1
ATOM 734 C CA . PRO B 1 3 ? 8.312 6.492 -10.188 1 98.5 3 PRO B CA 1
ATOM 735 C C . PRO B 1 3 ? 8.383 5.613 -8.938 1 98.5 3 PRO B C 1
ATOM 737 O O . PRO B 1 3 ? 8.695 4.422 -9.039 1 98.5 3 PRO B O 1
ATOM 740 N N . VAL B 1 4 ? 8.156 6.191 -7.801 1 98.62 4 VAL B N 1
ATOM 741 C CA . VAL B 1 4 ? 8.133 5.492 -6.52 1 98.62 4 VAL B CA 1
ATOM 742 C C . VAL B 1 4 ? 6.754 5.645 -5.875 1 98.62 4 VAL B C 1
ATOM 744 O O . VAL B 1 4 ? 6.191 6.738 -5.852 1 98.62 4 VAL B O 1
ATOM 747 N N . GLN B 1 5 ? 6.207 4.543 -5.496 1 98.81 5 GLN B N 1
ATOM 748 C CA . GLN B 1 5 ? 4.977 4.551 -4.715 1 98.81 5 GLN B CA 1
ATOM 749 C C . GLN B 1 5 ? 5.277 4.594 -3.219 1 98.81 5 GLN B C 1
ATOM 751 O O . GLN B 1 5 ? 5.914 3.684 -2.682 1 98.81 5 GLN B O 1
ATOM 756 N N . HIS B 1 6 ? 4.918 5.613 -2.57 1 98.88 6 HIS B N 1
ATOM 757 C CA . HIS B 1 6 ? 4.941 5.746 -1.117 1 98.88 6 HIS B CA 1
ATOM 758 C C . HIS B 1 6 ? 3.605 5.328 -0.508 1 98.88 6 HIS B C 1
ATOM 760 O O . HIS B 1 6 ? 2.621 6.066 -0.595 1 98.88 6 HIS B O 1
ATOM 766 N N . VAL B 1 7 ? 3.594 4.141 0.064 1 98.88 7 VAL B N 1
ATOM 767 C CA . VAL B 1 7 ? 2.369 3.525 0.563 1 98.88 7 VAL B CA 1
ATOM 768 C C . VAL B 1 7 ? 2.311 3.648 2.084 1 98.88 7 VAL B C 1
ATOM 770 O O . VAL B 1 7 ? 3.215 3.189 2.785 1 98.88 7 VAL B O 1
ATOM 773 N N . VAL B 1 8 ? 1.271 4.277 2.586 1 98.88 8 VAL B N 1
ATOM 774 C CA . VAL B 1 8 ? 1.027 4.395 4.02 1 98.88 8 VAL B CA 1
ATOM 775 C C . VAL B 1 8 ? -0.32 3.766 4.371 1 98.88 8 VAL B C 1
ATOM 777 O O . VAL B 1 8 ? -1.343 4.098 3.766 1 98.88 8 VAL B O 1
ATOM 780 N N . ILE B 1 9 ? -0.312 2.814 5.223 1 98.75 9 ILE B N 1
ATOM 781 C CA . ILE B 1 9 ? -1.481 2.154 5.793 1 98.75 9 ILE B CA 1
ATOM 782 C C . ILE B 1 9 ? -1.592 2.492 7.277 1 98.75 9 ILE B C 1
ATOM 784 O O . ILE B 1 9 ? -0.594 2.471 8 1 98.75 9 ILE B O 1
ATOM 788 N N . LEU B 1 10 ? -2.848 2.895 7.68 1 98.69 10 LEU B N 1
ATOM 789 C CA . LEU B 1 10 ? -2.924 3.414 9.039 1 98.69 10 LEU B CA 1
ATOM 790 C C . LEU B 1 10 ? -4.285 3.119 9.656 1 98.69 10 LEU B C 1
ATOM 792 O O . LEU B 1 10 ? -5.23 2.762 8.953 1 98.69 10 LEU B O 1
ATOM 796 N N . ALA B 1 11 ? -4.309 3.152 10.906 1 98.31 11 ALA B N 1
ATOM 797 C CA . ALA B 1 11 ? -5.516 3.178 11.727 1 98.31 11 ALA B CA 1
ATOM 798 C C . ALA B 1 11 ? -5.473 4.328 12.727 1 98.31 11 ALA B C 1
ATOM 800 O O . ALA B 1 11 ? -4.395 4.754 13.148 1 98.31 11 ALA B O 1
ATOM 801 N N . PHE B 1 12 ? -6.621 4.848 13.086 1 98.38 12 PHE B N 1
ATOM 802 C CA . PHE B 1 12 ? -6.707 5.949 14.031 1 98.38 12 PHE B CA 1
ATOM 803 C C . PHE B 1 12 ? -7.035 5.438 15.43 1 98.38 12 PHE B C 1
ATOM 805 O O . PHE B 1 12 ? -7.711 4.418 15.578 1 98.38 12 PHE B O 1
ATOM 812 N N . LYS B 1 13 ? -6.57 6.18 16.359 1 97.94 13 LYS B N 1
ATOM 813 C CA . LYS B 1 13 ? -6.953 5.883 17.734 1 97.94 13 LYS B CA 1
ATOM 814 C C . LYS B 1 13 ? -8.453 6.066 17.938 1 97.94 13 LYS B C 1
ATOM 816 O O . LYS B 1 13 ? -9.055 6.988 17.391 1 97.94 13 LYS B O 1
ATOM 821 N N . PRO B 1 14 ? -8.945 5.168 18.781 1 95.25 14 PRO B N 1
ATOM 822 C CA . PRO B 1 14 ? -10.367 5.363 19.094 1 95.25 14 PRO B CA 1
ATOM 823 C C . PRO B 1 14 ? -10.664 6.758 19.641 1 95.25 14 PRO B C 1
ATOM 825 O O . PRO B 1 14 ? -11.711 7.336 19.328 1 95.25 14 PRO B O 1
ATOM 828 N N . GLU B 1 15 ? -9.805 7.41 20.328 1 96.69 15 GLU B N 1
ATOM 829 C CA . GLU B 1 15 ? -10.008 8.688 21 1 96.69 15 GLU B CA 1
ATOM 830 C C . GLU B 1 15 ? -9.859 9.859 20.047 1 96.69 15 GLU B C 1
ATOM 832 O O . GLU B 1 15 ? -10.211 10.992 20.375 1 96.69 15 GLU B O 1
ATOM 837 N N . ALA B 1 16 ? -9.352 9.602 18.859 1 95.75 16 ALA B N 1
ATOM 838 C CA . ALA B 1 16 ? -9.156 10.672 17.891 1 95.75 16 ALA B CA 1
ATOM 839 C C . ALA B 1 16 ? -10.492 11.219 17.391 1 95.75 16 ALA B C 1
ATOM 841 O O . ALA B 1 16 ? -10.57 12.359 16.922 1 95.75 16 ALA B O 1
ATOM 842 N N . GLY B 1 17 ? -11.586 10.375 17.484 1 92.06 17 GLY B N 1
ATOM 843 C CA . GLY B 1 17 ? -12.922 10.805 17.109 1 92.06 17 GLY B CA 1
ATOM 844 C C . GLY B 1 17 ? -13.242 10.562 15.648 1 92.06 17 GLY B C 1
ATOM 845 O O . GLY B 1 17 ? -12.359 10.203 14.867 1 92.06 17 GLY B O 1
ATOM 846 N N . PRO B 1 18 ? -14.469 10.773 15.266 1 88.12 18 PRO B N 1
ATOM 847 C CA . PRO B 1 18 ? -14.961 10.359 13.945 1 88.12 18 PRO B CA 1
ATOM 848 C C . PRO B 1 18 ? -14.477 11.281 12.828 1 88.12 18 PRO B C 1
ATOM 850 O O . PRO B 1 18 ? -14.539 10.914 11.656 1 88.12 18 PRO B O 1
ATOM 853 N N . ASP B 1 19 ? -13.914 12.43 13.219 1 95.25 19 ASP B N 1
ATOM 854 C CA . ASP B 1 19 ? -13.516 13.398 12.203 1 95.25 19 ASP B CA 1
ATOM 855 C C . ASP B 1 19 ? -12.023 13.297 11.906 1 95.25 19 ASP B C 1
ATOM 857 O O . ASP B 1 19 ? -11.523 13.953 10.992 1 95.25 19 ASP B O 1
ATOM 861 N N . ALA B 1 20 ? -11.336 12.539 12.648 1 97.12 20 ALA B N 1
ATOM 862 C CA . ALA B 1 20 ? -9.883 12.492 12.539 1 97.12 20 ALA B CA 1
ATOM 863 C C . ALA B 1 20 ? -9.445 12.086 11.133 1 97.12 20 ALA B C 1
ATOM 865 O O . ALA B 1 20 ? -8.555 12.711 10.555 1 97.12 20 ALA B O 1
ATOM 866 N N . ALA B 1 21 ? -10.078 11.117 10.625 1 97.56 21 ALA B N 1
ATOM 867 C CA . ALA B 1 21 ? -9.719 10.641 9.289 1 97.56 21 ALA B CA 1
ATOM 868 C C . ALA B 1 21 ? -10.008 11.703 8.234 1 97.56 21 ALA B C 1
ATOM 870 O O . ALA B 1 21 ? -9.18 11.953 7.348 1 97.56 21 ALA B O 1
ATOM 871 N N . ALA B 1 22 ? -11.148 12.289 8.344 1 97.69 22 ALA B N 1
ATOM 872 C CA . ALA B 1 22 ? -11.523 13.328 7.387 1 97.69 22 ALA B CA 1
ATOM 873 C C . ALA B 1 22 ? -10.531 14.492 7.422 1 97.69 22 ALA B C 1
ATOM 875 O O . ALA B 1 22 ? -10.102 14.977 6.375 1 97.69 22 ALA B O 1
ATOM 876 N N . ALA B 1 23 ? -10.203 14.961 8.617 1 98.25 23 ALA B N 1
ATOM 877 C CA . ALA B 1 23 ? -9.242 16.047 8.766 1 98.25 23 ALA B CA 1
ATOM 878 C C . ALA B 1 23 ? -7.867 15.641 8.227 1 98.25 23 ALA B C 1
ATOM 880 O O . ALA B 1 23 ? -7.195 16.438 7.562 1 98.25 23 ALA B O 1
ATOM 881 N N . PHE B 1 24 ? -7.465 14.461 8.531 1 98.69 24 PHE B N 1
ATOM 882 C CA . PHE B 1 24 ? -6.195 13.906 8.062 1 98.69 24 PHE B CA 1
ATOM 883 C C . PHE B 1 24 ? -6.102 13.969 6.547 1 98.69 24 PHE B C 1
ATOM 885 O O . PHE B 1 24 ? -5.152 14.539 6.004 1 98.69 24 PHE B O 1
ATOM 892 N N . PHE B 1 25 ? -7.094 13.469 5.863 1 98.44 25 PHE B N 1
ATOM 893 C CA . PHE B 1 25 ? -6.996 13.32 4.414 1 98.44 25 PHE B CA 1
ATOM 894 C C . PHE B 1 25 ? -7.23 14.656 3.719 1 98.44 25 PHE B C 1
ATOM 896 O O . PHE B 1 25 ? -6.648 14.93 2.668 1 98.44 25 PHE B O 1
ATOM 903 N N . ALA B 1 26 ? -8.078 15.547 4.324 1 98.5 26 ALA B N 1
ATOM 904 C CA . ALA B 1 26 ? -8.203 16.906 3.789 1 98.5 26 ALA B CA 1
ATOM 905 C C . ALA B 1 26 ? -6.855 17.625 3.807 1 98.5 26 ALA B C 1
ATOM 907 O O . ALA B 1 26 ? -6.449 18.219 2.805 1 98.5 26 ALA B O 1
ATOM 908 N N . ASP B 1 27 ? -6.152 17.516 4.91 1 98.75 27 ASP B N 1
ATOM 909 C CA . ASP B 1 27 ? -4.848 18.156 5.031 1 98.75 27 ASP B CA 1
ATOM 910 C C . ASP B 1 27 ? -3.82 17.484 4.121 1 98.75 27 ASP B C 1
ATOM 912 O O . ASP B 1 27 ? -2.957 18.156 3.553 1 98.75 27 ASP B O 1
ATOM 916 N N . ALA B 1 28 ? -3.922 16.156 4.012 1 98.81 28 ALA B N 1
ATOM 917 C CA . ALA B 1 28 ? -3.004 15.438 3.137 1 98.81 28 ALA B CA 1
ATOM 918 C C . ALA B 1 28 ? -3.174 15.875 1.684 1 98.81 28 ALA B C 1
ATOM 920 O O . ALA B 1 28 ? -2.191 16 0.952 1 98.81 28 ALA B O 1
ATOM 921 N N . GLU B 1 29 ? -4.426 16.047 1.263 1 98.56 29 GLU B N 1
ATOM 922 C CA . GLU B 1 29 ? -4.695 16.516 -0.096 1 98.56 29 GLU B CA 1
ATOM 923 C C . GLU B 1 29 ? -4.082 17.891 -0.344 1 98.56 29 GLU B C 1
ATOM 925 O O . GLU B 1 29 ? -3.469 18.125 -1.387 1 98.56 29 GLU B O 1
ATOM 930 N N . VAL B 1 30 ? -4.246 18.75 0.602 1 98.62 30 VAL B N 1
ATOM 931 C CA . VAL B 1 30 ? -3.684 20.094 0.494 1 98.62 30 VAL B CA 1
ATOM 932 C C . VAL B 1 30 ? -2.16 20.016 0.419 1 98.62 30 VAL B C 1
ATOM 934 O O . VAL B 1 30 ? -1.542 20.625 -0.456 1 98.62 30 VAL B O 1
ATOM 937 N N . MET B 1 31 ? -1.551 19.25 1.282 1 98.75 31 MET B N 1
ATOM 938 C CA . MET B 1 31 ? -0.1 19.078 1.286 1 98.75 31 MET B CA 1
ATOM 939 C C . MET B 1 31 ? 0.384 18.5 -0.044 1 98.75 31 MET B C 1
ATOM 941 O O . MET B 1 31 ? 1.323 19.031 -0.644 1 98.75 31 MET B O 1
ATOM 945 N N . ALA B 1 32 ? -0.292 17.422 -0.462 1 98.62 32 ALA B N 1
ATOM 946 C CA . ALA B 1 32 ? 0.112 16.734 -1.683 1 98.62 32 ALA B CA 1
ATOM 947 C C . ALA B 1 32 ? 0.125 17.688 -2.875 1 98.62 32 ALA B C 1
ATOM 949 O O . ALA B 1 32 ? 0.973 17.562 -3.762 1 98.62 32 ALA B O 1
ATOM 950 N N . SER B 1 33 ? -0.793 18.641 -2.896 1 98.5 33 SER B N 1
ATOM 951 C CA . SER B 1 33 ? -0.92 19.562 -4.016 1 98.5 33 SER B CA 1
ATOM 952 C C . SER B 1 33 ? 0.244 20.547 -4.051 1 98.5 33 SER B C 1
ATOM 954 O O . SER B 1 33 ? 0.449 21.25 -5.047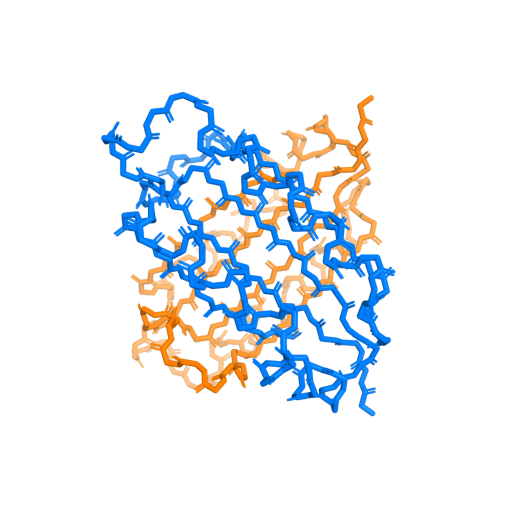 1 98.5 33 SER B O 1
ATOM 956 N N . LYS B 1 34 ? 1.087 20.562 -3.016 1 98.62 34 LYS B N 1
ATOM 957 C CA . LYS B 1 34 ? 2.143 21.562 -2.889 1 98.62 34 LYS B CA 1
ATOM 958 C C . LYS B 1 34 ? 3.523 20.922 -2.979 1 98.62 34 LYS B C 1
ATOM 960 O O . LYS B 1 34 ? 4.543 21.609 -2.863 1 98.62 34 LYS B O 1
ATOM 965 N N . ILE B 1 35 ? 3.611 19.625 -3.131 1 98.75 35 ILE B N 1
ATOM 966 C CA . ILE B 1 35 ? 4.879 18.906 -3.119 1 98.75 35 ILE B CA 1
ATOM 967 C C . ILE B 1 35 ? 5.375 18.703 -4.551 1 98.75 35 ILE B C 1
ATOM 969 O O . ILE B 1 35 ? 4.703 18.078 -5.367 1 98.75 35 ILE B O 1
ATOM 973 N N . GLU B 1 36 ? 6.457 19.266 -4.875 1 98.25 36 GLU B N 1
ATOM 974 C CA . GLU B 1 36 ? 7.074 19.062 -6.184 1 98.25 36 GLU B CA 1
ATOM 975 C C . GLU B 1 36 ? 7.453 17.609 -6.406 1 98.25 36 GLU B C 1
ATOM 977 O O . GLU B 1 36 ? 7.98 16.953 -5.504 1 98.25 36 GLU B O 1
ATOM 982 N N . GLY B 1 37 ? 7.129 17.094 -7.609 1 98.44 37 GLY B N 1
ATOM 983 C CA . GLY B 1 37 ? 7.52 15.734 -7.961 1 98.44 37 GLY B CA 1
ATOM 984 C C . GLY B 1 37 ? 6.508 14.695 -7.516 1 98.44 37 GLY B C 1
ATOM 985 O O . GLY B 1 37 ? 6.66 13.508 -7.816 1 98.44 37 GLY B O 1
ATOM 986 N N . LEU B 1 38 ? 5.539 15.062 -6.703 1 98.75 38 LEU B N 1
ATOM 987 C CA . LEU B 1 38 ? 4.41 14.195 -6.391 1 98.75 38 LEU B CA 1
ATOM 988 C C . LEU B 1 38 ? 3.379 14.219 -7.516 1 98.75 38 LEU B C 1
ATOM 990 O O . LEU B 1 38 ? 2.816 15.273 -7.82 1 98.75 38 LEU B O 1
ATOM 994 N N . THR B 1 39 ? 3.145 13.102 -8.148 1 98.5 39 THR B N 1
ATOM 995 C CA . THR B 1 39 ? 2.377 13.109 -9.391 1 98.5 39 THR B CA 1
ATOM 996 C C . THR B 1 39 ? 0.976 12.547 -9.156 1 98.5 39 THR B C 1
ATOM 998 O O . THR B 1 39 ? 0.084 12.734 -9.992 1 98.5 39 THR B O 1
ATOM 1001 N N . SER B 1 40 ? 0.823 11.898 -8.094 1 98.56 40 SER B N 1
ATOM 1002 C CA . SER B 1 40 ? -0.488 11.32 -7.801 1 98.56 40 SER B CA 1
ATOM 1003 C C . SER B 1 40 ? -0.671 11.109 -6.305 1 98.56 40 SER B C 1
ATOM 1005 O O . SER B 1 40 ? 0.29 10.805 -5.594 1 98.56 40 SER B O 1
ATOM 1007 N N . PHE B 1 41 ? -1.854 11.312 -5.836 1 98.75 41 PHE B N 1
ATOM 1008 C CA . PHE B 1 41 ? -2.283 11.039 -4.469 1 98.75 41 PHE B CA 1
ATOM 1009 C C . PHE B 1 41 ? -3.646 10.359 -4.453 1 98.75 41 PHE B C 1
ATOM 1011 O O . PHE B 1 41 ? -4.641 10.945 -4.891 1 98.75 41 PHE B O 1
ATOM 1018 N N . VAL B 1 42 ? -3.691 9.102 -4.004 1 98.56 42 VAL B N 1
ATOM 1019 C CA . VAL B 1 42 ? -4.938 8.352 -3.875 1 98.56 42 VAL B CA 1
ATOM 1020 C C . VAL B 1 42 ? -5.086 7.848 -2.441 1 98.56 42 VAL B C 1
ATOM 1022 O O . VAL B 1 42 ? -4.105 7.457 -1.808 1 98.56 42 VAL B O 1
ATOM 1025 N N . HIS B 1 43 ? -6.297 7.891 -1.942 1 98.56 43 HIS B N 1
ATOM 1026 C CA . HIS B 1 43 ? -6.52 7.508 -0.553 1 98.56 43 HIS B CA 1
ATOM 1027 C C . HIS B 1 43 ? -7.957 7.047 -0.332 1 98.56 43 HIS B C 1
ATOM 1029 O O . HIS B 1 43 ? -8.812 7.23 -1.201 1 98.56 43 HIS B O 1
ATOM 1035 N N . GLY B 1 44 ? -8.211 6.418 0.803 1 97.75 44 GLY B N 1
ATOM 1036 C CA . GLY B 1 44 ? -9.562 6.105 1.222 1 97.75 44 GLY B CA 1
ATOM 1037 C C . GLY B 1 44 ? -9.625 5.09 2.346 1 97.75 44 GLY B C 1
ATOM 1038 O O . GLY B 1 44 ? -8.594 4.57 2.775 1 97.75 44 GLY B O 1
ATOM 1039 N N . PRO B 1 45 ? -10.836 4.938 2.881 1 97.75 45 PRO B N 1
ATOM 1040 C CA . PRO B 1 45 ? -11.031 3.809 3.791 1 97.75 45 PRO B CA 1
ATOM 1041 C C . PRO B 1 45 ? -10.836 2.457 3.109 1 97.75 45 PRO B C 1
ATOM 1043 O O . PRO B 1 45 ? -11.055 2.332 1.901 1 97.75 45 PRO B O 1
ATOM 1046 N N . ASN B 1 46 ? -10.289 1.509 3.898 1 98 46 ASN B N 1
ATOM 1047 C CA . ASN B 1 46 ? -10.172 0.145 3.396 1 98 46 ASN B CA 1
ATOM 1048 C C . ASN B 1 46 ? -11.531 -0.455 3.064 1 98 46 ASN B C 1
ATOM 1050 O O . ASN B 1 46 ? -12.422 -0.487 3.916 1 98 46 ASN B O 1
ATOM 1054 N N . ILE B 1 47 ? -11.664 -0.998 1.856 1 96.75 47 ILE B N 1
ATOM 1055 C CA . ILE B 1 47 ? -12.922 -1.604 1.445 1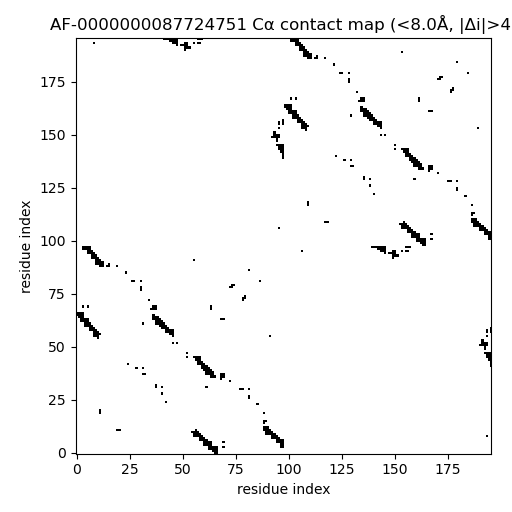 96.75 47 ILE B CA 1
ATOM 1056 C C . ILE B 1 47 ? -12.719 -3.092 1.169 1 96.75 47 ILE B C 1
ATOM 1058 O O . ILE B 1 47 ? -13.586 -3.752 0.601 1 96.75 47 ILE B O 1
ATOM 1062 N N . SER B 1 48 ? -11.547 -3.576 1.498 1 95.44 48 SER B N 1
ATOM 1063 C CA . SER B 1 48 ? -11.227 -4.965 1.187 1 95.44 48 SER B CA 1
ATOM 1064 C C . SER B 1 48 ? -12.164 -5.926 1.905 1 95.44 48 SER B C 1
ATOM 1066 O O . SER B 1 48 ? -12.43 -5.77 3.1 1 95.44 48 SER B O 1
ATOM 1068 N N . ALA B 1 49 ? -12.578 -6.969 1.211 1 88.12 49 ALA B N 1
ATOM 1069 C CA . ALA B 1 49 ? -13.438 -8.008 1.772 1 88.12 49 ALA B CA 1
ATOM 1070 C C . ALA B 1 49 ? -12.609 -9.18 2.287 1 88.12 49 ALA B C 1
ATOM 1072 O O . ALA B 1 49 ? -13.156 -10.133 2.85 1 88.12 49 ALA B O 1
ATOM 1073 N N . GLU B 1 50 ? -11.273 -9.258 2.186 1 88.31 50 GLU B N 1
ATOM 1074 C CA . GLU B 1 50 ? -10.414 -10.414 2.4 1 88.31 50 GLU B CA 1
ATOM 1075 C C . GLU B 1 50 ? -10.055 -10.57 3.875 1 88.31 50 GLU B C 1
ATOM 1077 O O . GLU B 1 50 ? -9.406 -11.547 4.262 1 88.31 50 GLU B O 1
ATOM 1082 N N . ALA B 1 51 ? -10.398 -9.719 4.746 1 90.62 51 ALA B N 1
ATOM 1083 C CA . ALA B 1 51 ? -10.117 -9.773 6.176 1 90.62 51 ALA B CA 1
ATOM 1084 C C . ALA B 1 51 ? -8.617 -9.891 6.438 1 90.62 51 ALA B C 1
ATOM 1086 O O . ALA B 1 51 ? -8.188 -10.617 7.336 1 90.62 51 ALA B O 1
ATOM 1087 N N . LEU B 1 52 ? -7.762 -9.305 5.648 1 96.25 52 LEU B N 1
ATOM 1088 C CA . LEU B 1 52 ? -6.309 -9.367 5.777 1 96.25 52 LEU B CA 1
ATOM 1089 C C . LEU B 1 52 ? -5.73 -7.977 6.039 1 96.25 52 LEU B C 1
ATOM 1091 O O . LEU B 1 52 ? -4.59 -7.699 5.664 1 96.25 52 LEU B O 1
ATOM 1095 N N . SER B 1 53 ? -6.473 -7.074 6.609 1 97 53 SER B N 1
ATOM 1096 C CA . SER B 1 53 ? -6.027 -5.695 6.773 1 97 53 SER B CA 1
ATOM 1097 C C . SER B 1 53 ? -5.18 -5.535 8.031 1 97 53 SER B C 1
ATOM 1099 O O . SER B 1 53 ? -4.496 -4.523 8.203 1 97 53 SER B O 1
ATOM 1101 N N . GLY B 1 54 ? -5.23 -6.465 9 1 96.12 54 GLY B N 1
ATOM 1102 C CA . GLY B 1 54 ? -4.473 -6.379 10.242 1 96.12 54 GLY B CA 1
ATOM 1103 C C . GLY B 1 54 ? -4.941 -5.258 11.148 1 96.12 54 GLY B C 1
ATOM 1104 O O . GLY B 1 54 ? -4.141 -4.68 11.891 1 96.12 54 GLY B O 1
ATOM 1105 N N . GLY B 1 55 ? -6.168 -4.887 11.023 1 96.31 55 GLY B N 1
ATOM 1106 C CA . GLY B 1 55 ? -6.707 -3.84 11.875 1 96.31 55 GLY B CA 1
ATOM 1107 C C . GLY B 1 55 ? -6.5 -2.445 11.312 1 96.31 55 GLY B C 1
ATOM 1108 O O . GLY B 1 55 ? -6.965 -1.462 11.898 1 96.31 55 GLY B O 1
ATOM 1109 N N . PHE B 1 56 ? -5.828 -2.357 10.203 1 98.19 56 PHE B N 1
ATOM 1110 C CA . PHE B 1 56 ? -5.699 -1.062 9.539 1 98.19 56 PHE B CA 1
ATOM 1111 C C . PHE B 1 56 ? -7.008 -0.669 8.859 1 98.19 56 PHE B C 1
ATOM 1113 O O . PHE B 1 56 ? -7.723 -1.524 8.344 1 98.19 56 PHE B O 1
ATOM 1120 N N . THR B 1 57 ? -7.266 0.643 8.812 1 97.69 57 THR B N 1
ATOM 1121 C CA . THR B 1 57 ? -8.594 1.078 8.406 1 97.69 57 THR B CA 1
ATOM 1122 C C . THR B 1 57 ? -8.516 1.971 7.168 1 97.69 57 THR B C 1
ATOM 1124 O O . THR B 1 57 ? -9.523 2.184 6.484 1 97.69 57 THR B O 1
ATOM 1127 N N . HIS B 1 58 ? -7.379 2.596 6.953 1 98.5 58 HIS B N 1
ATOM 1128 C CA . HIS B 1 58 ? -7.191 3.537 5.855 1 98.5 58 HIS B CA 1
ATOM 1129 C C . HIS B 1 58 ? -5.824 3.357 5.203 1 98.5 58 HIS B C 1
ATOM 1131 O O . HIS B 1 58 ? -4.922 2.762 5.797 1 98.5 58 HIS B O 1
ATOM 1137 N N . ALA B 1 59 ? -5.727 3.875 4.062 1 98.81 59 ALA B N 1
ATOM 1138 C CA . ALA B 1 59 ? -4.426 3.947 3.4 1 98.81 59 ALA B CA 1
ATOM 1139 C C . ALA B 1 59 ? -4.359 5.133 2.443 1 98.81 59 ALA B C 1
ATOM 1141 O O . ALA B 1 59 ? -5.387 5.73 2.115 1 98.81 59 ALA B O 1
ATOM 1142 N N . PHE B 1 60 ? -3.199 5.473 2.047 1 98.88 60 PHE B N 1
ATOM 1143 C CA . PHE B 1 60 ? -2.984 6.359 0.91 1 98.88 60 PHE B CA 1
ATOM 1144 C C . PHE B 1 60 ? -1.689 6.004 0.187 1 98.88 60 PHE B C 1
ATOM 1146 O O . PHE B 1 60 ? -0.826 5.324 0.745 1 98.88 60 PHE B O 1
ATOM 1153 N N . ILE B 1 61 ? -1.657 6.387 -1.04 1 98.94 61 ILE B N 1
ATOM 1154 C CA . ILE B 1 61 ? -0.503 6.211 -1.915 1 98.94 61 ILE B CA 1
ATOM 1155 C C . ILE B 1 61 ? -0.111 7.555 -2.529 1 98.94 61 ILE B C 1
ATOM 1157 O O . ILE B 1 61 ? -0.939 8.227 -3.145 1 98.94 61 ILE B O 1
ATOM 1161 N N . MET B 1 62 ? 1.133 7.957 -2.307 1 98.88 62 MET B N 1
ATOM 1162 C CA . MET B 1 62 ? 1.751 9.062 -3.041 1 98.88 62 MET B CA 1
ATOM 1163 C C . MET B 1 62 ? 2.717 8.531 -4.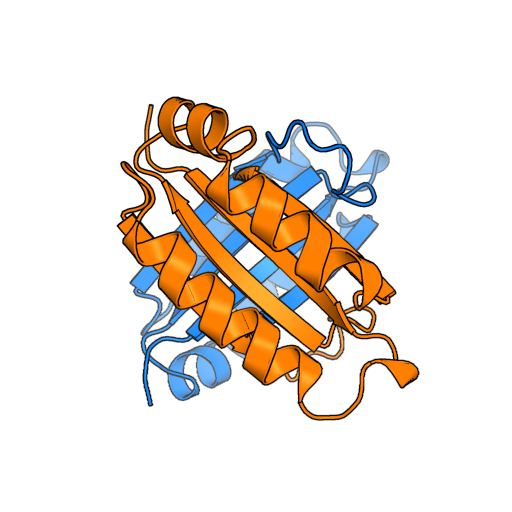098 1 98.88 62 MET B C 1
ATOM 1165 O O . MET B 1 62 ? 3.582 7.707 -3.799 1 98.88 62 MET B O 1
ATOM 1169 N N . THR B 1 63 ? 2.516 8.93 -5.316 1 98.88 63 THR B N 1
ATOM 1170 C CA . THR B 1 63 ? 3.451 8.586 -6.379 1 98.88 63 THR B CA 1
ATOM 1171 C C . THR B 1 63 ? 4.41 9.742 -6.656 1 98.88 63 THR B C 1
ATOM 1173 O O . THR B 1 63 ? 3.977 10.859 -6.938 1 98.88 63 THR B O 1
ATOM 1176 N N . PHE B 1 64 ? 5.66 9.453 -6.527 1 98.81 64 PHE B N 1
ATOM 1177 C CA . PHE B 1 64 ? 6.711 10.422 -6.836 1 98.81 64 PHE B CA 1
ATOM 1178 C C . PHE B 1 64 ? 7.371 10.094 -8.172 1 98.81 64 PHE B C 1
ATOM 1180 O O . PHE B 1 64 ? 7.492 8.922 -8.539 1 98.81 64 PHE B O 1
ATOM 1187 N N . VAL B 1 65 ? 7.852 11.062 -8.836 1 98.69 65 VAL B N 1
ATOM 1188 C CA . VAL B 1 65 ? 8.453 10.883 -10.156 1 98.69 65 VAL B CA 1
ATOM 1189 C C . VAL B 1 65 ? 9.703 10.016 -10.039 1 98.69 65 VAL B C 1
ATOM 1191 O O . VAL B 1 65 ? 10.086 9.344 -11 1 98.69 65 VAL B O 1
ATOM 1194 N N . ASP B 1 66 ? 10.336 10.086 -8.906 1 98.06 66 ASP B N 1
ATOM 1195 C CA . ASP B 1 66 ? 11.516 9.266 -8.656 1 98.06 66 ASP B CA 1
ATOM 1196 C C . ASP B 1 66 ? 11.883 9.266 -7.176 1 98.06 66 ASP B C 1
ATOM 1198 O O . ASP B 1 66 ? 11.211 9.906 -6.363 1 98.06 66 ASP B O 1
ATOM 1202 N N . ALA B 1 67 ? 12.898 8.508 -6.844 1 97.31 67 ALA B N 1
ATOM 1203 C CA . ALA B 1 67 ? 13.328 8.352 -5.457 1 97.31 67 ALA B CA 1
ATOM 1204 C C . ALA B 1 67 ? 13.82 9.68 -4.887 1 97.31 67 ALA B C 1
ATOM 1206 O O . ALA B 1 67 ? 13.688 9.93 -3.686 1 97.31 67 ALA B O 1
ATOM 1207 N N . ALA B 1 68 ? 14.43 10.539 -5.73 1 97.88 68 ALA B N 1
ATOM 1208 C CA . ALA B 1 68 ? 14.938 11.828 -5.273 1 97.88 68 ALA B CA 1
ATOM 1209 C C . ALA B 1 68 ? 13.797 12.727 -4.797 1 97.88 68 ALA B C 1
ATOM 1211 O O . ALA B 1 68 ? 13.938 13.438 -3.799 1 97.88 68 ALA B O 1
ATOM 1212 N N . ALA B 1 69 ? 12.711 12.695 -5.527 1 98.44 69 ALA B N 1
ATOM 1213 C CA . ALA B 1 69 ? 11.555 13.492 -5.133 1 98.44 69 ALA B CA 1
ATOM 1214 C C . ALA B 1 69 ? 11.016 13.039 -3.779 1 98.44 69 ALA B C 1
ATOM 1216 O O . ALA B 1 69 ? 10.656 13.867 -2.938 1 98.44 69 ALA B O 1
ATOM 1217 N N . LEU B 1 70 ? 10.93 11.711 -3.514 1 98.38 70 LEU B N 1
ATOM 1218 C CA . LEU B 1 70 ? 10.516 11.188 -2.217 1 98.38 70 LEU B CA 1
ATOM 1219 C C . LEU B 1 70 ? 11.484 11.617 -1.119 1 98.38 70 LEU B C 1
ATOM 1221 O O . LEU B 1 70 ? 11.055 12.047 -0.043 1 98.38 70 LEU B O 1
ATOM 1225 N N . ALA B 1 71 ? 12.727 11.523 -1.444 1 97.69 71 ALA B N 1
ATOM 1226 C CA . ALA B 1 71 ? 13.75 11.891 -0.466 1 97.69 71 ALA B CA 1
ATOM 1227 C C . ALA B 1 71 ? 13.633 13.359 -0.071 1 97.69 71 ALA B C 1
ATOM 1229 O O . ALA B 1 71 ? 13.891 13.719 1.078 1 97.69 71 ALA B O 1
ATOM 1230 N N . ALA B 1 72 ? 13.258 14.211 -1.011 1 98.19 72 ALA B N 1
ATOM 1231 C CA . ALA B 1 72 ? 13.055 15.633 -0.745 1 98.19 72 ALA B CA 1
ATOM 1232 C C . ALA B 1 72 ? 11.789 15.867 0.07 1 98.19 72 ALA B C 1
ATOM 1234 O O . ALA B 1 72 ? 11.719 16.797 0.88 1 98.19 72 ALA B O 1
ATOM 1235 N N . TYR B 1 73 ? 10.805 15.07 -0.169 1 98.56 73 TYR B N 1
ATOM 1236 C CA . TYR B 1 73 ? 9.508 15.188 0.488 1 98.56 73 TYR B CA 1
ATOM 1237 C C . TYR B 1 73 ? 9.617 14.852 1.971 1 98.56 73 TYR B C 1
ATOM 1239 O O . TYR B 1 73 ? 9 15.516 2.811 1 98.56 73 TYR B O 1
ATOM 1247 N N . LEU B 1 74 ? 10.391 13.867 2.338 1 97.94 74 LEU B N 1
ATOM 1248 C CA . LEU B 1 74 ? 10.398 13.305 3.686 1 97.94 74 LEU B CA 1
ATOM 1249 C C . LEU B 1 74 ? 10.789 14.367 4.711 1 97.94 74 LEU B C 1
ATOM 1251 O O . LEU B 1 74 ? 10.125 14.508 5.742 1 97.94 74 LEU B O 1
ATOM 1255 N N . PRO B 1 75 ? 11.797 15.195 4.434 1 98 75 PRO B N 1
ATOM 1256 C CA . PRO B 1 75 ? 12.141 16.234 5.402 1 98 75 PRO B CA 1
ATOM 1257 C C . PRO B 1 75 ? 11.461 17.578 5.086 1 98 75 PRO B C 1
ATOM 1259 O O . PRO B 1 75 ? 11.797 18.594 5.691 1 98 75 PRO B O 1
ATOM 1262 N N . HIS B 1 76 ? 10.602 17.625 4.102 1 98.44 76 HIS B N 1
ATOM 1263 C CA . HIS B 1 76 ? 9.945 18.859 3.693 1 98.44 76 HIS B CA 1
ATOM 1264 C C . HIS B 1 76 ? 9.164 19.469 4.852 1 98.44 76 HIS B C 1
ATOM 1266 O O . HIS B 1 76 ? 8.492 18.766 5.602 1 98.44 76 HIS B O 1
ATOM 1272 N N . PRO B 1 77 ? 9.141 20.766 5.039 1 98.62 77 PRO B N 1
ATOM 1273 C CA . PRO B 1 77 ? 8.453 21.422 6.156 1 98.62 77 PRO B CA 1
ATOM 1274 C C . PRO B 1 77 ? 6.957 21.109 6.195 1 98.62 77 PRO B C 1
ATOM 1276 O O . PRO B 1 77 ? 6.387 20.938 7.273 1 98.62 77 PRO B O 1
ATOM 1279 N N . LEU B 1 78 ? 6.336 21.047 5.062 1 98.69 78 LEU B N 1
ATOM 1280 C CA . LEU B 1 78 ? 4.914 20.734 5.004 1 98.69 78 LEU B CA 1
ATOM 1281 C C . LEU B 1 78 ? 4.645 19.328 5.547 1 98.69 78 LEU B C 1
ATOM 1283 O O . LEU B 1 78 ? 3.635 19.109 6.219 1 98.69 78 LEU B O 1
ATOM 1287 N N . HIS B 1 79 ? 5.477 18.359 5.18 1 98.62 79 HIS B N 1
ATOM 1288 C CA . HIS B 1 79 ? 5.324 17 5.695 1 98.62 79 HIS B CA 1
ATOM 1289 C C . HIS B 1 79 ? 5.559 16.953 7.203 1 98.62 79 HIS B C 1
ATOM 1291 O O . HIS B 1 79 ? 4.801 16.312 7.93 1 98.62 79 HIS B O 1
ATOM 1297 N N . GLU B 1 80 ? 6.594 17.688 7.66 1 98.38 80 GLU B N 1
ATOM 1298 C CA . GLU B 1 80 ? 6.875 17.734 9.094 1 98.38 80 GLU B CA 1
ATOM 1299 C C . GLU B 1 80 ? 5.695 18.312 9.867 1 98.38 80 GLU B C 1
ATOM 1301 O O . GLU B 1 80 ? 5.332 17.797 10.93 1 98.38 80 GLU B O 1
ATOM 1306 N N . ALA B 1 81 ? 5.148 19.406 9.383 1 98.69 81 ALA B N 1
ATOM 1307 C CA . ALA B 1 81 ? 3.979 20 10.016 1 98.69 81 ALA B CA 1
ATOM 1308 C C . ALA B 1 81 ? 2.795 19.047 10.016 1 98.69 81 ALA B C 1
ATOM 1310 O O . ALA B 1 81 ? 2.059 18.953 11 1 98.69 81 ALA B O 1
ATOM 1311 N N . PHE B 1 82 ? 2.609 18.359 8.922 1 98.75 82 PHE B N 1
ATOM 1312 C CA . PHE B 1 82 ? 1.545 17.375 8.805 1 98.75 82 PHE B CA 1
ATOM 1313 C C . PHE B 1 82 ? 1.702 16.281 9.852 1 98.75 82 PHE B C 1
ATOM 1315 O O . PHE B 1 82 ? 0.743 15.938 10.547 1 98.75 82 PHE B O 1
ATOM 1322 N N . LYS B 1 83 ? 2.916 15.727 9.922 1 98.12 83 LYS B N 1
ATOM 1323 C CA . LYS B 1 83 ? 3.189 14.68 10.898 1 98.12 83 LYS B CA 1
ATOM 1324 C C . LYS B 1 83 ? 2.9 15.164 12.32 1 98.12 83 LYS B C 1
ATOM 1326 O O . LYS B 1 83 ? 2.254 14.461 13.102 1 98.12 83 LYS B O 1
ATOM 1331 N N . ALA B 1 84 ? 3.355 16.328 12.633 1 98.38 84 ALA B N 1
ATOM 1332 C CA . ALA B 1 84 ? 3.17 16.875 13.969 1 98.38 84 ALA B CA 1
ATOM 1333 C C . ALA B 1 84 ? 1.688 16.969 14.328 1 98.38 84 ALA B C 1
ATOM 1335 O O . ALA B 1 84 ? 1.299 16.719 15.469 1 98.38 84 ALA B O 1
ATOM 1336 N N . LYS B 1 85 ? 0.94 17.266 13.359 1 98.25 85 LYS B N 1
ATOM 1337 C CA . LYS B 1 85 ? -0.489 17.453 13.586 1 98.25 85 LYS B CA 1
ATOM 1338 C C . LYS B 1 85 ? -1.223 16.125 13.664 1 98.25 85 LYS B C 1
ATOM 1340 O O . LYS B 1 85 ? -2.139 15.953 14.477 1 98.25 85 LYS B O 1
ATOM 1345 N N . HIS B 1 86 ? -0.851 15.148 12.859 1 98.19 86 HIS B N 1
ATOM 1346 C CA . HIS B 1 86 ? -1.767 14.031 12.641 1 98.19 86 HIS B CA 1
ATOM 1347 C C . HIS B 1 86 ? -1.223 12.742 13.242 1 98.19 86 HIS B C 1
ATOM 1349 O O . HIS B 1 86 ? -1.99 11.836 13.578 1 98.19 86 HIS B O 1
ATOM 1355 N N . VAL B 1 87 ? 0.082 12.523 13.375 1 97.06 87 VAL B N 1
ATOM 1356 C CA . VAL B 1 87 ? 0.685 11.281 13.836 1 97.06 87 VAL B CA 1
ATOM 1357 C C . VAL B 1 87 ? 0.193 10.961 15.25 1 97.06 87 VAL B C 1
ATOM 1359 O O . VAL B 1 87 ? -0.054 9.797 15.578 1 97.06 87 VAL B O 1
ATOM 1362 N N . PRO B 1 88 ? -0.045 12 16.125 1 97.62 88 PRO B N 1
ATOM 1363 C CA . PRO B 1 88 ? -0.545 11.711 17.469 1 97.62 88 PRO B CA 1
ATOM 1364 C C . PRO B 1 88 ? -1.905 11.016 17.453 1 97.62 88 PRO B C 1
ATOM 1366 O O . PRO B 1 88 ? -2.299 10.398 18.453 1 97.62 88 PRO B O 1
ATOM 1369 N N . ASN B 1 89 ? -2.654 11.109 16.406 1 98.06 89 ASN B N 1
ATOM 1370 C CA . ASN B 1 89 ? -3.984 10.523 16.297 1 98.06 89 ASN B CA 1
ATOM 1371 C C . ASN B 1 89 ? -3.928 9.094 15.758 1 98.06 89 ASN B C 1
ATOM 1373 O O . ASN B 1 89 ? -4.934 8.391 15.758 1 98.06 89 ASN B O 1
ATOM 1377 N N . ALA B 1 90 ? -2.775 8.664 15.297 1 97.81 90 ALA B N 1
ATOM 1378 C CA . ALA B 1 90 ? -2.641 7.348 14.672 1 97.81 90 ALA B CA 1
ATOM 1379 C C . ALA B 1 90 ? -2.377 6.27 15.727 1 97.81 90 ALA B C 1
ATOM 1381 O O . ALA B 1 90 ? -1.564 6.465 16.625 1 97.81 90 ALA B O 1
ATOM 1382 N N . ALA B 1 91 ? -3.092 5.199 15.664 1 98 91 ALA B N 1
ATOM 1383 C CA . ALA B 1 91 ? -2.857 4.027 16.5 1 98 91 ALA B CA 1
ATOM 1384 C C . ALA B 1 91 ? -1.728 3.168 15.938 1 98 91 ALA B C 1
ATOM 1386 O O . ALA B 1 91 ? -0.914 2.629 16.688 1 98 91 ALA B O 1
ATOM 1387 N N . LYS B 1 92 ? -1.671 3.012 14.672 1 97.19 92 LYS B N 1
ATOM 1388 C CA . LYS B 1 92 ? -0.622 2.268 13.977 1 97.19 92 LYS B CA 1
ATOM 1389 C C . LYS B 1 92 ? -0.406 2.807 12.57 1 97.19 92 LYS B C 1
ATOM 1391 O O . LYS B 1 92 ? -1.348 3.283 11.93 1 97.19 92 LYS B O 1
ATOM 1396 N N . VAL B 1 93 ? 0.742 2.74 12.109 1 98.25 93 VAL B N 1
ATOM 1397 C CA . VAL B 1 93 ? 1.168 3.174 10.781 1 98.25 93 VAL B CA 1
ATOM 1398 C C . VAL B 1 93 ? 2.16 2.17 10.203 1 98.25 93 VAL B C 1
ATOM 1400 O O . VAL B 1 93 ? 3.047 1.685 10.914 1 98.25 93 VAL B O 1
ATOM 1403 N N . LEU B 1 94 ? 1.932 1.808 9.047 1 98.5 94 LEU B N 1
ATOM 1404 C CA . LEU B 1 94 ? 2.83 0.979 8.25 1 98.5 94 LEU B CA 1
ATOM 1405 C C . LEU B 1 94 ? 3.219 1.687 6.961 1 98.5 94 LEU B C 1
ATOM 1407 O O . LEU B 1 94 ? 2.361 2.238 6.266 1 98.5 94 LEU B O 1
ATOM 1411 N N . VAL B 1 95 ? 4.539 1.761 6.668 1 98.75 95 VAL B N 1
ATOM 1412 C CA . VAL B 1 95 ? 5.027 2.457 5.48 1 98.75 95 VAL B CA 1
ATOM 1413 C C . VAL B 1 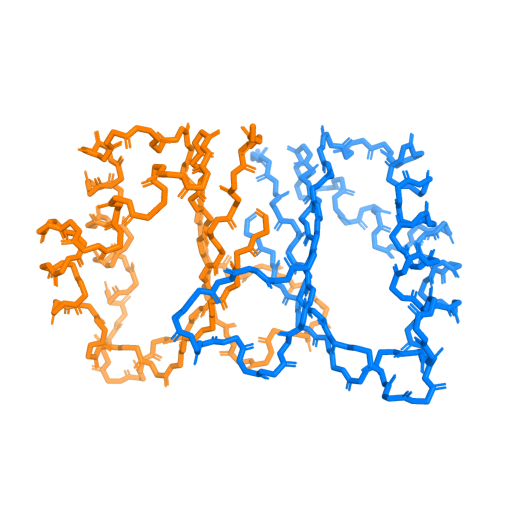95 ? 5.91 1.519 4.66 1 98.75 95 VAL B C 1
ATOM 1415 O O . VAL B 1 95 ? 6.812 0.876 5.199 1 98.75 95 VAL B O 1
ATOM 1418 N N . VAL B 1 96 ? 5.625 1.434 3.438 1 98.62 96 VAL B N 1
ATOM 1419 C CA . VAL B 1 96 ? 6.496 0.784 2.465 1 98.62 96 VAL B CA 1
ATOM 1420 C C . VAL B 1 96 ? 6.629 1.664 1.224 1 98.62 96 VAL B C 1
ATOM 1422 O O . VAL B 1 96 ? 5.676 2.336 0.825 1 98.62 96 VAL B O 1
ATOM 1425 N N . ASP B 1 97 ? 7.816 1.652 0.65 1 98.69 97 ASP B N 1
ATOM 1426 C CA . ASP B 1 97 ? 8.078 2.332 -0.614 1 98.69 97 ASP B CA 1
ATOM 1427 C C . ASP B 1 97 ? 8.539 1.344 -1.686 1 98.69 97 ASP B C 1
ATOM 1429 O O . ASP B 1 97 ? 9.438 0.536 -1.448 1 98.69 97 ASP B O 1
ATOM 1433 N N . ILE B 1 98 ? 7.891 1.462 -2.838 1 98.31 98 ILE B N 1
ATOM 1434 C CA . ILE B 1 98 ? 8.266 0.552 -3.916 1 98.31 98 ILE B CA 1
ATOM 1435 C C . ILE B 1 98 ? 8.383 1.327 -5.227 1 98.31 98 ILE B C 1
ATOM 1437 O O . ILE B 1 98 ? 7.801 2.402 -5.375 1 98.31 98 ILE B O 1
#

Organism: NCBI:txid307507

InterPro domains:
  IPR011008 Dimeric alpha-beta barrel [SSF54909] (1-98)
  IPR013097 Stress responsive alpha+beta-barrel [PF07876] (4-98)
  IPR013097 Stress responsive alpha+beta-barrel [PS51502] (4-98)
  IPR013097 Stress responsive alpha+beta-barrel [SM00886] (4-98)
  IPR044662 Stress-response A/B barrel domain-containing protein HS1/DABB1-like [PTHR33178] (3-97)

Solvent-accessible surface area (backbone atoms only — not comparable to full-atom values): 10474 Å² total; per-residue (Å²): 122,60,62,26,42,41,36,40,38,28,24,65,33,83,85,50,48,92,54,40,63,58,55,48,52,55,51,47,54,57,48,52,74,69,43,75,50,51,77,44,78,49,64,37,59,48,69,55,86,78,82,34,42,86,78,43,43,32,37,37,38,40,31,17,57,20,65,67,36,47,61,55,46,66,77,28,68,67,48,48,54,47,46,70,68,46,52,83,38,44,65,44,69,37,39,46,23,56,121,60,64,26,41,42,37,39,38,28,25,65,32,83,85,50,50,90,54,42,64,58,54,48,51,55,50,47,52,57,49,51,75,69,42,75,50,50,76,42,78,50,64,36,60,50,68,57,88,77,81,34,41,86,78,43,44,32,38,38,37,39,31,19,57,18,62,66,36,48,60,54,46,67,76,26,67,69,49,50,54,48,45,70,68,46,53,83,37,44,65,45,68,37,38,45,21,58

Radius of gyration: 16.66 Å; Cα contacts (8 Å, |Δi|>4): 366; chains: 2; bounding box: 34×43×39 Å

pLDDT: mean 97.31, std 3.61, range [68.75, 98.94]

Nearest PDB structures (foldseek):
  5b0d-assembly1_A  TM=9.071E-01  e=3.509E-10  Cannabis sativa
  5b08-assembly1_A  TM=8.981E-01  e=6.606E-10  Cannabis sativa
  5b0e-assembly1_A  TM=8.967E-01  e=6.158E-10  Cannabis sativa
  5b0f-assembly1_B  TM=9.061E-01  e=9.389E-10  Cannabis sativa
  7w6e-assembly1_A  TM=8.991E-01  e=7.604E-10  Cannabis sativa

Secondary structure (DSSP, 8-state):
---EEEEEEEEE-GGG-TTHHHHHHHHHHHHHTT-TTEEEEEEEE---SSS-STT--EEEEEEESSHHHHHHHTT-HHHHHHHHHHGGGEEEEEEEE-/---EEEEEEEEE-GGG-TTHHHHHHHHHHHHHTT-TTEEEEEEEE---SSS-STT--EEEEEEESSHHHHHHHTT-HHHHHHHHHHGGGEEEEEEEE-

Foldseek 3Di:
DAKKKKKKWFDFDPVCDPCLVVVLVVLVVVLLVVQPQFDDKDKDFDPDPPPPSVRTTMMMITIGRDPVSVVCVCPDPSVVVSCVPRVVGTPDMDIDMD/DAKKKKKKWFDFDPVCDPCLVVVLVVLVVVLLVVQPQFDDKDKDFDPDPPPPSVRTTMMMITIGRDPVSVVCVCPDPSVVVSCVPRVVGTPDMDIDMD